Protein AF-A0A9E2NZT6-F1 (afdb_monomer)

Secondary structure (DSSP, 8-state):
-HHHHHHHHHHHHHHHHHHHHHHHHHHHHHHHHHHHHHHHTT-S-TTTGGGSS---------SEEEEE----SSS-SS-S----S-S-HHHHHHH----SS-TT----S-HHHHH-TT--EEEETTEEEE-TT-----HHHHH-TT--EEEEEGGG--S-------SS--TTTT---------------HHHHHHHHHHH--

Nearest PDB structures (foldseek):
  7zc6-assembly1_B  TM=6.227E-01  e=1.630E-06  Clostridium tetanomorphum
  1dur-assembly1_A  TM=9.121E-01  e=9.403E-02  Peptoniphilus asaccharolyticus

Mean predicted aligned error: 17.89 Å

pLDDT: mean 70.83, std 18.87, range [35.97, 95.94]

Solvent-accessible surface area (backbone atoms only — not comparable to full-atom values): 12234 Å² total; per-residue (Å²): 124,64,68,66,54,53,55,50,52,53,48,54,54,51,53,52,51,51,50,52,54,48,50,69,50,48,54,60,53,54,50,51,53,53,55,51,50,55,57,58,67,65,57,72,38,74,78,53,47,70,52,69,82,62,68,76,66,80,72,61,74,72,46,29,27,59,44,46,26,50,62,58,82,85,61,81,53,60,56,89,63,91,76,85,69,79,71,31,41,56,62,48,62,74,76,45,84,73,78,45,82,49,79,49,48,56,70,46,34,48,47,44,36,78,58,35,91,66,61,21,43,44,74,57,76,41,28,70,43,68,49,79,67,52,74,41,83,52,61,41,36,78,61,37,81,58,62,40,42,45,78,41,48,54,90,69,67,68,42,54,72,51,66,64,64,87,65,76,87,33,91,59,70,76,60,78,72,71,58,64,56,78,72,78,72,82,78,70,46,74,64,58,54,48,52,46,45,72,75,69,63,124

Organism: NCBI:txid2838768

Radius of gyration: 31.87 Å; Cα contacts (8 Å, |Δi|>4): 232; chains: 1; bounding box: 50×89×81 Å

Foldseek 3Di:
DVVVVVVVVVVVVVVVVVVVVCCVVVVVVVVVVVVVCVVVVVPPPVVCVVVVVPPPPPLPLVLKFKAFLADPPDDAAQPDDPDPDQLAQVVCVVPDDRPFPFLLHQRLSCPLCVQQPQSQWDRDNSGIDGHPPGSQPCRSQVRHPSNRMDMDRNVPPFWASHNPGPDDDHPCNVVPDTRRPPRPDPCCDPVNVCVCCVPPVD

Structure (mmCIF, N/CA/C/O backbone):
data_AF-A0A9E2NZT6-F1
#
_entry.id   AF-A0A9E2NZT6-F1
#
loop_
_atom_site.group_PDB
_atom_site.id
_atom_site.type_symbol
_atom_site.label_atom_id
_atom_site.label_alt_id
_atom_site.label_comp_id
_atom_site.label_asym_id
_atom_site.label_entity_id
_atom_site.label_seq_id
_atom_site.pdbx_PDB_ins_code
_atom_site.Cartn_x
_atom_site.Cartn_y
_atom_site.Cartn_z
_atom_site.occupancy
_atom_site.B_iso_or_equiv
_atom_site.auth_seq_id
_atom_site.auth_comp_id
_atom_site.auth_asym_id
_atom_site.auth_atom_id
_atom_site.pdbx_PDB_model_num
ATOM 1 N N . MET A 1 1 ? 4.669 -64.597 -54.434 1.00 82.06 1 MET A N 1
ATOM 2 C CA . MET A 1 1 ? 4.721 -63.175 -54.011 1.00 82.06 1 MET A CA 1
ATOM 3 C C . MET A 1 1 ? 3.359 -62.597 -53.620 1.00 82.06 1 MET A C 1
ATOM 5 O O . MET A 1 1 ? 3.338 -61.715 -52.781 1.00 82.06 1 MET A O 1
ATOM 9 N N . ILE A 1 2 ? 2.232 -63.094 -54.146 1.00 90.25 2 ILE A N 1
ATOM 10 C CA . ILE A 1 2 ? 0.890 -62.541 -53.860 1.00 90.25 2 ILE A CA 1
ATOM 11 C C . ILE A 1 2 ? 0.376 -62.904 -52.450 1.00 90.25 2 ILE A C 1
ATOM 13 O O . ILE A 1 2 ? -0.140 -62.047 -51.744 1.00 90.25 2 ILE A O 1
ATOM 17 N N . VAL A 1 3 ? 0.584 -64.146 -51.999 1.00 91.81 3 VAL A N 1
ATOM 18 C CA . VAL A 1 3 ? 0.135 -64.639 -50.678 1.00 91.81 3 VAL A CA 1
ATOM 19 C C . VAL A 1 3 ? 0.611 -63.783 -49.484 1.00 91.81 3 VAL A C 1
ATOM 21 O O . VAL A 1 3 ? -0.235 -63.415 -48.671 1.00 91.81 3 VAL A O 1
ATOM 24 N N . PRO A 1 4 ? 1.901 -63.399 -49.358 1.00 89.44 4 PRO A N 1
ATOM 25 C CA . PRO A 1 4 ? 2.338 -62.568 -48.232 1.00 89.44 4 PRO A CA 1
ATOM 26 C C . PRO A 1 4 ? 1.753 -61.150 -48.272 1.00 89.44 4 PRO A C 1
ATOM 28 O O . PRO A 1 4 ? 1.495 -60.580 -47.219 1.00 89.44 4 PRO A O 1
ATOM 31 N N . ILE A 1 5 ? 1.486 -60.598 -49.461 1.00 91.81 5 ILE A N 1
ATOM 32 C CA . ILE A 1 5 ? 0.880 -59.266 -49.613 1.00 91.81 5 ILE A CA 1
ATOM 33 C C . ILE A 1 5 ? -0.573 -59.291 -49.130 1.00 91.81 5 ILE A C 1
ATOM 35 O O . ILE A 1 5 ? -0.991 -58.414 -48.379 1.00 91.81 5 ILE A O 1
ATOM 39 N N . VAL A 1 6 ? -1.331 -60.325 -49.505 1.00 92.62 6 VAL A N 1
ATOM 40 C CA . VAL A 1 6 ? -2.724 -60.487 -49.065 1.00 92.62 6 VAL A CA 1
ATOM 41 C C . VAL A 1 6 ? -2.796 -60.693 -47.550 1.00 92.62 6 VAL A C 1
ATOM 43 O O . VAL A 1 6 ? -3.608 -60.048 -46.892 1.00 92.62 6 VAL A O 1
ATOM 46 N N . LEU A 1 7 ? -1.912 -61.514 -46.974 1.00 89.75 7 LEU A N 1
ATOM 47 C CA . LEU A 1 7 ? -1.846 -61.710 -45.521 1.00 89.75 7 LEU A CA 1
ATOM 48 C C . LEU A 1 7 ? -1.491 -60.422 -44.773 1.00 89.75 7 L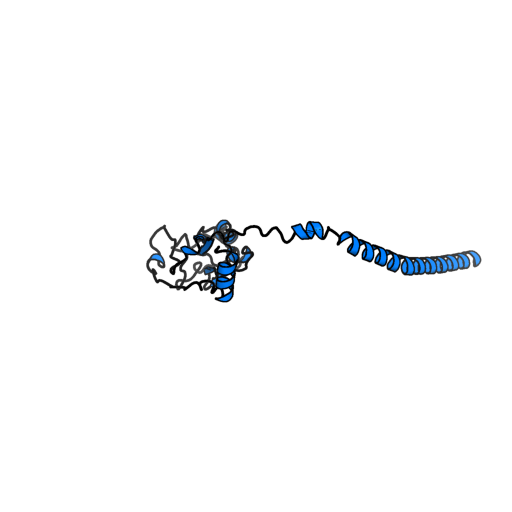EU A C 1
ATOM 50 O O . LEU A 1 7 ? -2.088 -60.132 -43.739 1.00 89.75 7 LEU A O 1
ATOM 54 N N . PHE A 1 8 ? -0.569 -59.625 -45.315 1.00 91.62 8 PHE A N 1
ATOM 55 C CA . PHE A 1 8 ? -0.209 -58.334 -44.741 1.00 91.62 8 PHE A CA 1
ATOM 56 C C . PHE A 1 8 ? -1.409 -57.378 -44.748 1.00 91.62 8 PHE A C 1
ATOM 58 O O . PHE A 1 8 ? -1.752 -56.814 -43.716 1.00 91.62 8 PHE A O 1
ATOM 65 N N . ILE A 1 9 ? -2.129 -57.259 -45.866 1.00 90.75 9 ILE A N 1
ATOM 66 C CA . ILE A 1 9 ? -3.307 -56.381 -45.964 1.00 90.75 9 ILE A CA 1
ATOM 67 C C . ILE A 1 9 ? -4.410 -56.810 -44.986 1.00 90.75 9 ILE A C 1
ATOM 69 O O . ILE A 1 9 ? -4.962 -55.970 -44.275 1.00 90.75 9 ILE A O 1
ATOM 73 N N . VAL A 1 10 ? -4.704 -58.110 -44.897 1.00 92.75 10 VAL A N 1
ATOM 74 C CA . VAL A 1 10 ? -5.704 -58.641 -43.955 1.00 92.75 10 VAL A CA 1
ATOM 75 C C . VAL A 1 10 ? -5.292 -58.372 -42.503 1.00 92.75 10 VAL A C 1
ATOM 77 O O . VAL A 1 10 ? -6.132 -57.992 -41.684 1.00 92.75 10 VAL A O 1
ATOM 80 N N . PHE A 1 11 ? -4.000 -58.480 -42.185 1.00 92.94 11 PHE A N 1
ATOM 81 C CA . PHE A 1 11 ? -3.475 -58.144 -40.864 1.00 92.94 11 PHE A CA 1
ATOM 82 C C . PHE A 1 11 ? -3.707 -56.666 -40.513 1.00 92.94 11 PHE A C 1
ATOM 84 O O . PHE A 1 11 ? -4.278 -56.382 -39.464 1.00 92.94 11 PHE A O 1
ATOM 91 N N . PHE A 1 12 ? -3.371 -55.722 -41.399 1.00 92.56 12 PHE A N 1
ATOM 92 C CA . PHE A 1 12 ? -3.581 -54.291 -41.126 1.00 92.56 12 PHE A CA 1
ATOM 93 C C . PHE A 1 12 ? -5.058 -53.897 -41.050 1.00 92.56 12 PHE A C 1
ATOM 95 O O . PHE A 1 12 ? -5.426 -53.092 -40.195 1.00 92.56 12 PHE A O 1
ATOM 102 N N . LEU A 1 13 ? -5.919 -54.486 -41.885 1.00 92.06 13 LEU A N 1
ATOM 103 C CA . LEU A 1 13 ? -7.361 -54.239 -41.819 1.00 92.06 13 LEU A CA 1
ATOM 104 C C . LEU A 1 13 ? -7.958 -54.772 -40.511 1.00 92.06 13 LEU A C 1
ATOM 106 O O . LEU A 1 13 ? -8.709 -54.061 -39.847 1.00 92.06 13 LEU A O 1
ATOM 110 N N . SER A 1 14 ? -7.580 -55.983 -40.094 1.00 90.75 14 SER A N 1
ATOM 111 C CA . SER A 1 14 ? -8.047 -56.551 -38.823 1.00 90.75 14 SER A CA 1
ATOM 112 C C . SER A 1 14 ? -7.519 -55.776 -37.609 1.00 90.75 14 SER A C 1
ATOM 114 O O . SER A 1 14 ? -8.298 -55.443 -36.717 1.00 90.75 14 SER A O 1
ATOM 116 N N . ALA A 1 15 ? -6.241 -55.386 -37.601 1.00 91.06 15 ALA A N 1
ATOM 117 C CA . ALA A 1 15 ? -5.643 -54.577 -36.540 1.00 91.06 15 ALA A 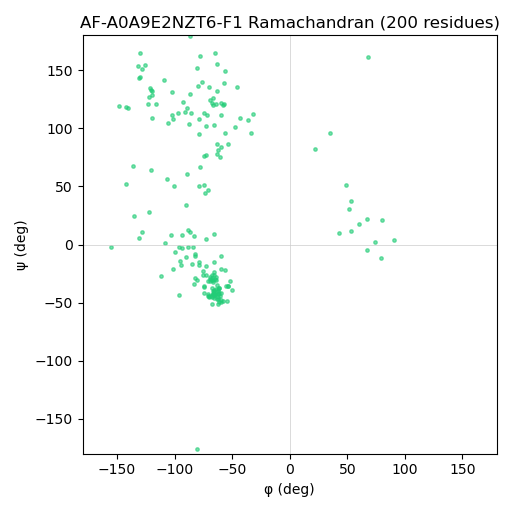CA 1
ATOM 118 C C . ALA A 1 15 ? -6.271 -53.171 -36.449 1.00 91.06 15 ALA A C 1
ATOM 120 O O . ALA A 1 15 ? -6.517 -52.663 -35.354 1.00 91.06 15 ALA A O 1
ATOM 121 N N . GLY A 1 16 ? -6.594 -52.553 -37.589 1.00 88.88 16 GLY A N 1
ATOM 122 C CA . GLY A 1 16 ? -7.294 -51.267 -37.642 1.00 88.88 16 GLY A CA 1
ATOM 123 C C . GLY A 1 16 ? -8.716 -51.344 -37.081 1.00 88.88 16 GLY A C 1
ATOM 124 O O . GLY A 1 16 ? -9.121 -50.496 -36.291 1.00 88.88 16 GLY A O 1
ATOM 125 N N . ILE A 1 17 ? -9.461 -52.403 -37.410 1.00 89.69 17 ILE A N 1
ATOM 126 C CA . ILE A 1 17 ? -10.812 -52.614 -36.870 1.00 89.69 17 ILE A CA 1
ATOM 127 C C . ILE A 1 17 ? -10.753 -52.864 -35.357 1.00 89.69 17 ILE A C 1
ATOM 129 O O . ILE A 1 17 ? -11.532 -52.274 -34.613 1.00 89.69 17 ILE A O 1
ATOM 133 N N . ILE A 1 18 ? -9.797 -53.673 -34.887 1.00 89.50 18 ILE A N 1
ATOM 134 C CA . ILE A 1 18 ? -9.611 -53.966 -33.457 1.00 89.50 18 ILE A CA 1
ATOM 135 C C . ILE A 1 18 ? -9.262 -52.696 -32.675 1.00 89.50 18 ILE A C 1
ATOM 137 O O . ILE A 1 18 ? -9.820 -52.475 -31.602 1.00 89.50 18 ILE A O 1
ATOM 141 N N . THR A 1 19 ? -8.386 -51.834 -33.199 1.00 86.00 19 THR A N 1
ATOM 142 C CA . THR A 1 19 ? -8.027 -50.583 -32.513 1.00 86.00 19 THR A CA 1
ATOM 143 C C . THR A 1 19 ? -9.218 -49.633 -32.415 1.00 86.00 19 THR A C 1
ATOM 145 O O . THR A 1 19 ? -9.502 -49.146 -31.324 1.00 86.00 19 THR A O 1
ATOM 148 N N . VAL A 1 20 ? -9.979 -49.430 -33.493 1.00 86.81 20 VAL A N 1
ATOM 149 C CA . VAL A 1 20 ? -11.191 -48.591 -33.463 1.00 86.81 20 VAL A CA 1
ATOM 150 C C . VAL A 1 20 ? -12.223 -49.143 -32.479 1.00 86.81 20 VAL A C 1
ATOM 152 O O . VAL A 1 20 ? -12.762 -48.386 -31.676 1.00 86.81 20 VAL A O 1
ATOM 155 N N . PHE A 1 21 ? -12.453 -50.458 -32.474 1.00 86.19 21 PHE A N 1
ATOM 156 C CA . PHE A 1 21 ? -13.417 -51.091 -31.572 1.00 86.19 21 PHE A CA 1
ATOM 157 C C . PHE A 1 21 ? -12.988 -50.984 -30.100 1.00 86.19 21 PHE A C 1
ATOM 159 O O . PHE A 1 21 ? -13.806 -50.661 -29.238 1.00 86.19 21 PHE A O 1
ATOM 166 N N . LEU A 1 22 ? -11.693 -51.172 -29.816 1.00 83.06 22 LEU A N 1
ATOM 167 C CA . LEU A 1 22 ? -11.129 -50.964 -28.483 1.00 83.06 22 LEU A CA 1
ATOM 168 C C . LEU A 1 22 ? -11.272 -49.507 -28.044 1.00 83.06 22 LEU A C 1
ATOM 170 O O . LEU A 1 22 ? -11.750 -49.278 -26.943 1.00 83.06 22 LEU A O 1
ATOM 174 N N . PHE A 1 23 ? -10.948 -48.517 -28.878 1.00 82.38 23 PHE A N 1
ATOM 175 C CA . PHE A 1 23 ? -11.106 -47.106 -28.503 1.00 82.38 23 PHE A CA 1
ATOM 176 C C . PHE A 1 23 ? -12.580 -46.700 -28.336 1.00 82.38 23 PHE A C 1
ATOM 178 O O . PHE A 1 23 ? -12.911 -46.012 -27.371 1.00 82.38 23 PHE A O 1
ATOM 185 N N . SER A 1 24 ? -13.487 -47.163 -29.201 1.00 82.56 24 SER A N 1
ATOM 186 C CA . SER A 1 24 ? -14.924 -46.881 -29.088 1.00 82.56 24 SER A CA 1
ATOM 187 C C . SER A 1 24 ? -15.578 -47.501 -27.853 1.00 82.56 24 SER A C 1
ATOM 189 O O . SER A 1 24 ? -16.593 -46.976 -27.408 1.00 82.56 24 SER A O 1
ATOM 191 N N . ILE A 1 25 ? -15.015 -48.573 -27.284 1.00 80.12 25 ILE A N 1
ATOM 192 C CA . ILE A 1 25 ? -15.513 -49.189 -26.044 1.00 80.12 25 ILE A CA 1
ATOM 193 C C . ILE A 1 25 ? -14.752 -48.679 -24.811 1.00 80.12 25 ILE A C 1
ATOM 195 O O . ILE A 1 25 ? -15.381 -48.343 -23.807 1.00 80.12 25 ILE A O 1
ATOM 199 N N . LEU A 1 26 ? -13.420 -48.557 -24.873 1.00 74.88 26 LEU A N 1
ATOM 200 C CA . LEU A 1 26 ? -12.606 -48.081 -23.749 1.00 74.88 26 LEU A CA 1
ATOM 201 C C . LEU A 1 26 ? -12.877 -46.614 -23.415 1.00 74.88 26 LEU A C 1
ATOM 203 O O . LEU A 1 26 ? -12.974 -46.290 -22.238 1.00 74.88 26 LEU A O 1
ATOM 207 N N . ILE A 1 27 ? -13.011 -45.718 -24.401 1.00 72.44 27 ILE A N 1
ATOM 208 C CA . ILE A 1 27 ? -13.228 -44.286 -24.127 1.00 72.44 27 ILE A CA 1
ATOM 209 C C . ILE A 1 27 ? -14.519 -44.046 -23.317 1.00 72.44 27 ILE A C 1
ATOM 211 O O . ILE A 1 27 ? -14.445 -43.352 -22.297 1.00 72.44 27 ILE A O 1
ATOM 215 N N . PRO A 1 28 ? -15.696 -44.596 -23.687 1.00 71.75 28 PRO A N 1
ATOM 216 C CA . PRO A 1 28 ? -16.897 -44.433 -22.871 1.00 71.75 28 PRO A CA 1
ATOM 217 C C . PRO A 1 28 ? -16.830 -45.189 -21.535 1.00 71.75 28 PRO A C 1
ATOM 219 O O . PRO A 1 28 ? -17.373 -44.689 -20.551 1.00 71.75 28 PRO A O 1
ATOM 222 N N . ALA A 1 29 ? -16.139 -46.333 -21.458 1.00 70.00 29 ALA A N 1
ATOM 223 C CA . ALA A 1 29 ? -15.944 -47.052 -20.195 1.00 70.00 29 ALA A CA 1
ATOM 224 C C . ALA A 1 29 ? -15.064 -46.266 -19.199 1.00 70.00 29 ALA A C 1
ATOM 226 O O . ALA A 1 29 ? -15.423 -46.144 -18.031 1.00 70.00 29 ALA A O 1
ATOM 227 N N . ILE A 1 30 ? -13.967 -45.652 -19.662 1.00 64.75 30 ILE A N 1
ATOM 228 C CA . ILE A 1 30 ? -13.100 -44.786 -18.843 1.00 64.75 30 ILE A CA 1
ATOM 229 C C . ILE A 1 30 ? -13.848 -43.515 -18.415 1.00 64.75 30 ILE A C 1
ATOM 231 O O . ILE A 1 30 ? -13.722 -43.090 -17.268 1.00 64.75 30 ILE A O 1
ATOM 235 N N . ARG A 1 31 ? -14.669 -42.920 -19.297 1.00 64.12 31 ARG A N 1
ATOM 236 C CA . ARG A 1 31 ? -15.520 -41.774 -18.928 1.00 64.12 31 ARG A CA 1
ATOM 237 C C . ARG A 1 31 ? -16.492 -42.110 -17.798 1.00 64.12 31 ARG A C 1
ATOM 239 O O . ARG A 1 31 ? -16.608 -41.296 -16.891 1.00 64.12 31 ARG A O 1
ATOM 246 N N . ARG A 1 32 ? -17.123 -43.292 -17.809 1.00 60.03 32 ARG A N 1
ATOM 247 C CA . ARG A 1 32 ? -18.012 -43.718 -16.710 1.00 60.03 32 ARG A CA 1
ATOM 248 C C . ARG A 1 32 ? -17.280 -43.856 -15.376 1.00 60.03 32 ARG A C 1
ATOM 250 O O . ARG A 1 32 ? -17.799 -43.393 -14.371 1.00 60.03 32 ARG A O 1
ATOM 257 N N . ILE A 1 33 ? -16.069 -44.416 -15.371 1.00 61.06 33 ILE A N 1
ATOM 258 C CA . ILE A 1 33 ? -15.272 -44.553 -14.138 1.00 61.06 33 ILE A CA 1
ATOM 259 C C . ILE A 1 33 ? -14.869 -43.173 -13.590 1.00 61.06 33 ILE A C 1
ATOM 261 O O . ILE A 1 33 ? -14.927 -42.947 -12.383 1.00 61.06 33 ILE A O 1
ATOM 265 N N . ASN A 1 34 ? -14.506 -42.219 -14.455 1.00 59.88 34 ASN A N 1
ATOM 266 C CA . ASN A 1 34 ? -14.239 -40.841 -14.023 1.00 59.88 34 ASN A CA 1
ATOM 267 C C . ASN A 1 34 ? -15.501 -40.129 -13.505 1.00 59.88 34 ASN A C 1
ATOM 269 O O . ASN A 1 34 ? -15.400 -39.309 -12.601 1.00 59.88 34 ASN A O 1
ATOM 273 N N . GLU A 1 35 ? -16.683 -40.430 -14.041 1.00 56.12 35 GLU A N 1
ATOM 274 C CA . GLU A 1 35 ? -17.942 -39.817 -13.599 1.00 56.12 35 GLU A CA 1
ATOM 275 C C . GLU A 1 35 ? -18.410 -40.366 -12.237 1.00 56.12 35 GLU A C 1
ATOM 277 O O . GLU A 1 35 ? -18.858 -39.589 -11.397 1.00 56.12 35 GLU A O 1
ATOM 282 N N . GLU A 1 36 ? -18.209 -41.660 -11.952 1.00 53.56 36 GLU A N 1
ATOM 283 C CA . GLU A 1 36 ? -18.436 -42.239 -10.613 1.00 53.56 36 GLU A CA 1
ATOM 284 C C . GLU A 1 36 ? -17.386 -41.778 -9.589 1.00 53.56 36 GLU A C 1
ATOM 286 O O . GLU A 1 36 ? -17.744 -41.384 -8.482 1.00 53.56 36 GLU A O 1
ATOM 291 N N . THR A 1 37 ? -16.100 -41.723 -9.952 1.00 52.66 37 THR A N 1
ATOM 292 C CA . THR A 1 37 ? -15.031 -41.313 -9.017 1.00 52.66 37 THR A CA 1
ATOM 293 C C . THR A 1 37 ? -14.987 -39.808 -8.743 1.00 52.66 37 THR A C 1
ATOM 295 O O . THR A 1 37 ? -14.554 -39.416 -7.661 1.00 52.66 37 THR A O 1
ATOM 298 N N . VAL A 1 38 ? -15.461 -38.946 -9.652 1.00 55.47 38 VAL A N 1
ATOM 299 C CA . VAL A 1 38 ? -15.665 -37.513 -9.356 1.00 55.47 38 VAL A CA 1
ATOM 300 C C . VAL A 1 38 ? -16.851 -37.313 -8.412 1.00 55.47 38 VAL A C 1
ATOM 302 O O . VAL A 1 38 ? -16.806 -36.408 -7.584 1.00 55.47 38 VAL A O 1
ATOM 305 N N . ASN A 1 39 ? -17.879 -38.164 -8.475 1.00 50.56 39 ASN A N 1
ATOM 306 C CA . ASN A 1 39 ? -19.045 -38.051 -7.597 1.00 50.56 39 ASN A CA 1
ATOM 307 C C . ASN A 1 39 ? -18.818 -38.706 -6.220 1.00 50.56 39 ASN A C 1
ATOM 309 O O . ASN A 1 39 ? -19.276 -38.169 -5.214 1.00 50.56 39 ASN A O 1
ATOM 313 N N . GLU A 1 40 ? -18.057 -39.805 -6.139 1.00 49.56 40 GLU A N 1
ATOM 314 C CA . GLU A 1 40 ? -17.699 -40.441 -4.860 1.00 49.56 40 GLU A CA 1
ATOM 315 C C . GLU A 1 40 ? -16.534 -39.744 -4.140 1.00 49.56 40 GLU A C 1
ATOM 317 O O . GLU A 1 40 ? -16.556 -39.656 -2.915 1.00 49.56 40 GLU A O 1
ATOM 322 N N . ASN A 1 41 ? -15.576 -39.127 -4.847 1.00 51.53 41 ASN A N 1
ATOM 323 C CA . ASN A 1 41 ? -14.558 -38.277 -4.203 1.00 51.53 41 ASN A CA 1
ATOM 324 C C . ASN A 1 41 ? -15.035 -36.830 -3.959 1.00 51.53 41 ASN A C 1
ATOM 326 O O . ASN A 1 41 ? -14.322 -36.040 -3.341 1.00 51.53 41 ASN A O 1
ATOM 330 N N . PHE A 1 42 ? -16.262 -36.491 -4.376 1.00 46.06 42 PHE A N 1
ATOM 331 C CA . PHE A 1 42 ? -17.019 -35.334 -3.879 1.00 46.06 42 PHE A CA 1
ATOM 332 C C . PHE A 1 42 ? -17.825 -35.672 -2.608 1.00 46.06 42 PHE A C 1
ATOM 334 O O . PHE A 1 42 ? -18.620 -34.869 -2.122 1.00 46.06 42 PHE A O 1
ATOM 341 N N . LEU A 1 43 ? -17.575 -36.844 -2.015 1.00 45.84 43 LEU A N 1
ATOM 342 C CA . LEU A 1 43 ? -17.925 -37.161 -0.636 1.00 45.84 43 LEU A CA 1
ATOM 343 C C . LEU A 1 43 ? -16.699 -37.037 0.278 1.00 45.84 43 LEU A C 1
ATOM 345 O O . LEU A 1 43 ? -16.476 -37.879 1.147 1.00 45.84 43 LEU A O 1
ATOM 349 N N . LEU A 1 44 ? -15.987 -35.905 0.196 1.00 48.25 44 LEU A N 1
ATOM 350 C CA . LEU A 1 44 ? -15.511 -35.265 1.427 1.00 48.25 44 LEU A CA 1
ATOM 351 C C . LEU A 1 44 ? -16.754 -34.841 2.217 1.00 48.25 44 LEU A C 1
ATOM 353 O O . LEU A 1 44 ? -17.248 -33.720 2.144 1.00 48.25 44 LEU A O 1
ATOM 357 N N . ASN A 1 45 ? -17.325 -35.864 2.850 1.00 46.28 45 ASN A N 1
ATOM 358 C CA . ASN A 1 45 ? -18.041 -35.864 4.097 1.00 46.28 45 ASN A CA 1
ATOM 359 C C . ASN A 1 45 ? -18.867 -34.597 4.334 1.00 46.28 45 ASN A C 1
ATOM 361 O O . ASN A 1 45 ? -18.396 -33.616 4.891 1.00 46.28 45 ASN A O 1
ATOM 365 N N . LYS A 1 46 ? -20.162 -34.650 4.009 1.00 52.44 46 LYS A N 1
ATOM 366 C CA . LYS A 1 46 ? -21.136 -33.609 4.382 1.00 52.44 46 LYS A CA 1
ATOM 367 C C . LYS A 1 46 ? -21.265 -33.397 5.901 1.00 52.44 46 LYS A C 1
ATOM 369 O O . LYS A 1 46 ? -21.875 -32.420 6.323 1.00 52.44 46 LYS A O 1
ATOM 374 N N . ASN A 1 47 ? -20.663 -34.269 6.712 1.00 49.66 47 ASN A N 1
ATOM 375 C CA . ASN A 1 47 ? -20.540 -34.126 8.159 1.00 49.66 47 ASN A CA 1
ATOM 376 C C . ASN A 1 47 ? -19.150 -33.603 8.598 1.00 49.66 47 ASN A C 1
ATOM 378 O O . ASN A 1 47 ? -19.010 -33.226 9.752 1.00 49.66 47 ASN A O 1
ATOM 382 N N . GLU A 1 48 ? -18.182 -33.460 7.683 1.00 46.59 48 GLU A N 1
ATOM 383 C CA . GLU A 1 48 ? -17.064 -32.494 7.760 1.00 46.59 48 GLU A CA 1
ATOM 384 C C . GLU A 1 48 ? -17.395 -31.194 7.004 1.00 46.59 48 GLU A C 1
ATOM 386 O O . GLU A 1 48 ? -16.824 -30.156 7.296 1.00 46.59 48 GLU A O 1
ATOM 391 N N . PHE A 1 49 ? -18.393 -31.180 6.112 1.00 37.94 49 PHE A N 1
ATOM 392 C CA . PHE A 1 49 ? -18.979 -29.951 5.565 1.00 37.94 49 PHE A CA 1
ATOM 393 C C . PHE A 1 49 ? -19.973 -29.300 6.540 1.00 37.94 49 PHE A C 1
ATOM 395 O O . PHE A 1 49 ? -20.244 -28.109 6.443 1.00 37.94 49 PHE A O 1
ATOM 402 N N . LYS A 1 50 ? -20.420 -30.029 7.573 1.00 35.97 50 LYS A N 1
ATOM 403 C CA . LYS A 1 50 ? -20.894 -29.416 8.826 1.00 35.97 50 LYS A CA 1
ATOM 404 C C . LYS A 1 50 ? -19.759 -28.840 9.689 1.00 35.97 50 LYS A C 1
ATOM 406 O O . LYS A 1 50 ? -20.028 -28.352 10.776 1.00 35.97 50 LYS A O 1
ATOM 411 N N . MET A 1 51 ? -18.523 -28.856 9.191 1.00 36.62 51 MET A N 1
ATOM 412 C CA . MET A 1 51 ? -17.340 -28.213 9.770 1.00 36.62 51 MET A CA 1
ATOM 413 C C . MET A 1 51 ? -16.503 -27.475 8.700 1.00 36.62 51 MET A C 1
ATOM 415 O O . MET A 1 51 ? -15.314 -27.248 8.887 1.00 36.62 51 MET A O 1
ATOM 419 N N . ALA A 1 52 ? -17.123 -27.071 7.581 1.00 43.97 52 ALA A N 1
ATOM 420 C CA . ALA A 1 52 ? -16.537 -26.145 6.598 1.00 43.97 52 ALA A CA 1
ATOM 421 C C . ALA A 1 52 ? -17.466 -24.956 6.267 1.00 43.97 52 ALA A C 1
ATOM 423 O O . ALA A 1 52 ? -17.195 -24.172 5.362 1.00 43.97 52 ALA A O 1
ATOM 424 N N . GLU A 1 53 ? -18.541 -24.801 7.043 1.00 47.09 53 GLU A N 1
ATOM 425 C CA . GLU A 1 53 ? -19.287 -23.549 7.243 1.00 47.09 53 GLU A CA 1
ATOM 426 C C . GLU A 1 53 ? -19.310 -23.200 8.750 1.00 47.09 53 GLU A C 1
ATOM 428 O O . GLU A 1 53 ? -20.229 -22.580 9.269 1.00 47.09 53 GLU A O 1
ATOM 433 N N . ASP A 1 54 ? -18.267 -23.652 9.453 1.00 38.94 54 ASP A N 1
ATOM 434 C CA . ASP A 1 54 ? -17.912 -23.338 10.840 1.00 38.94 54 ASP A CA 1
ATOM 435 C C . ASP A 1 54 ? -16.383 -23.219 10.936 1.00 38.94 54 ASP A C 1
ATOM 437 O O . ASP A 1 54 ? -15.691 -23.873 11.701 1.00 38.94 54 ASP A O 1
ATOM 441 N N . GLU A 1 55 ? -15.834 -22.393 10.058 1.00 44.34 55 GLU A N 1
ATOM 442 C CA . GLU A 1 55 ? -14.762 -21.503 10.462 1.00 44.34 55 GLU A CA 1
ATOM 443 C C . GLU A 1 55 ? -15.108 -20.163 9.822 1.00 44.34 55 GLU A C 1
ATOM 445 O O . GLU A 1 55 ? -14.422 -19.636 8.944 1.00 44.34 55 GLU A O 1
ATOM 450 N N . THR A 1 56 ? -16.196 -19.547 10.307 1.00 42.47 56 THR A N 1
ATOM 451 C CA . THR A 1 56 ? -16.089 -18.112 10.534 1.00 42.47 56 THR A CA 1
ATOM 452 C C . THR A 1 56 ? -14.958 -17.968 11.536 1.00 42.47 56 THR A C 1
ATOM 454 O O . THR A 1 56 ? -15.173 -17.863 12.743 1.00 42.47 56 THR A O 1
ATOM 457 N N . VAL A 1 57 ? -13.731 -17.951 10.997 1.00 38.50 57 VAL A N 1
ATOM 458 C CA . VAL A 1 57 ? -12.674 -17.084 11.465 1.00 38.50 57 VAL A CA 1
ATOM 459 C C . VAL A 1 57 ? -13.440 -15.876 11.939 1.00 38.50 57 VAL A C 1
ATOM 461 O O . VAL A 1 57 ? -14.131 -15.217 11.152 1.00 38.50 57 VAL A O 1
ATOM 464 N N . HIS A 1 58 ? -13.420 -15.654 13.247 1.00 44.16 58 HIS A N 1
ATOM 465 C CA . HIS A 1 58 ? -13.631 -14.332 13.760 1.00 44.16 58 HIS A CA 1
ATOM 466 C C . HIS A 1 58 ? -12.600 -13.484 13.011 1.00 44.16 58 HIS A C 1
ATOM 468 O O . HIS A 1 58 ? -11.495 -13.245 13.496 1.00 44.16 58 HIS A O 1
ATOM 474 N N . LEU A 1 59 ? -12.958 -13.006 11.816 1.00 44.19 59 LEU A N 1
ATOM 475 C CA . LEU A 1 59 ? -12.536 -11.728 11.325 1.00 44.19 59 LEU A CA 1
ATOM 476 C C . LEU A 1 59 ? -13.167 -10.827 12.372 1.00 44.19 59 LEU A C 1
ATOM 478 O O . LEU A 1 59 ? -14.272 -10.314 12.219 1.00 44.19 59 LEU A O 1
ATOM 482 N N . LYS A 1 60 ? -12.456 -10.719 13.505 1.00 40.91 60 LYS A N 1
ATOM 483 C CA . LYS A 1 60 ? -12.209 -9.455 14.148 1.00 40.91 60 LYS A CA 1
ATOM 484 C C . LYS A 1 60 ? -12.097 -8.512 12.971 1.00 40.91 60 LYS A C 1
ATOM 486 O O . LYS A 1 60 ? -11.059 -8.453 12.315 1.00 40.91 60 LYS A O 1
ATOM 491 N N . ASP A 1 61 ? -13.205 -7.849 12.658 1.00 54.34 61 ASP A N 1
ATOM 492 C CA . ASP A 1 61 ? -13.139 -6.506 12.144 1.00 54.34 61 ASP A CA 1
ATOM 493 C C . ASP A 1 61 ? -12.171 -5.898 13.145 1.00 54.34 61 ASP A C 1
ATOM 495 O O . ASP A 1 61 ? -12.502 -5.785 14.329 1.00 54.34 61 ASP A O 1
ATOM 499 N N . SER A 1 62 ? -10.897 -5.758 12.767 1.00 53.38 62 SER A N 1
ATOM 500 C CA . SER A 1 62 ? -9.790 -5.536 13.711 1.00 53.38 62 SER A CA 1
ATOM 501 C C . SER A 1 62 ? -9.933 -4.178 14.397 1.00 53.38 62 SER A C 1
ATOM 503 O O . SER A 1 62 ? -9.029 -3.679 15.052 1.00 53.38 62 SER A O 1
ATOM 505 N N . GLY A 1 63 ? -11.082 -3.548 14.180 1.00 74.31 63 GLY A N 1
ATOM 506 C CA . GLY A 1 63 ? -11.307 -2.156 14.201 1.00 74.31 63 GLY A CA 1
ATOM 507 C C . GLY A 1 63 ? -10.334 -1.456 13.290 1.00 74.31 63 GLY A C 1
ATOM 508 O O . GLY A 1 63 ? -10.304 -0.275 13.477 1.00 74.31 63 GLY A O 1
ATOM 509 N N . MET A 1 64 ? -9.537 -2.055 12.387 1.00 82.25 64 MET A N 1
ATOM 510 C CA . MET A 1 64 ? -8.466 -1.325 11.689 1.00 82.25 64 MET A CA 1
ATOM 511 C C . MET A 1 64 ? -8.766 -1.082 10.211 1.00 82.25 64 MET A C 1
ATOM 513 O O . MET A 1 64 ? -9.244 -1.950 9.486 1.00 82.25 64 MET A O 1
ATOM 517 N N . ARG A 1 65 ? -8.377 0.097 9.731 1.00 88.62 65 ARG A N 1
ATOM 518 C CA . ARG A 1 65 ? -8.394 0.498 8.326 1.00 88.62 65 ARG A CA 1
ATOM 519 C C . ARG A 1 65 ? -7.047 1.096 7.957 1.00 88.62 65 ARG A C 1
ATOM 521 O O . ARG A 1 65 ? -6.426 1.799 8.747 1.00 88.62 65 ARG A O 1
ATOM 528 N N . ALA A 1 66 ? -6.594 0.827 6.739 1.00 89.88 66 ALA A N 1
ATOM 529 C CA . ALA A 1 66 ? -5.415 1.491 6.213 1.00 89.88 66 ALA A CA 1
ATOM 530 C C . ALA A 1 66 ? -5.754 2.936 5.796 1.00 89.88 66 ALA A C 1
ATOM 532 O O . ALA A 1 66 ? -6.802 3.194 5.203 1.00 89.88 66 ALA A O 1
ATOM 533 N N . VAL A 1 67 ? -4.852 3.872 6.084 1.00 87.38 67 VAL A N 1
ATOM 534 C CA . VAL A 1 67 ? -4.920 5.286 5.687 1.00 87.38 67 VAL A CA 1
ATOM 535 C C . VAL A 1 67 ? -3.603 5.706 5.046 1.00 87.38 67 VAL A C 1
ATOM 537 O O . VAL A 1 67 ? -2.535 5.248 5.451 1.00 87.38 67 VAL A O 1
ATOM 540 N N . VAL A 1 68 ? -3.673 6.572 4.035 1.00 86.94 68 VAL A N 1
ATOM 541 C CA . VAL A 1 68 ? -2.497 7.086 3.319 1.00 86.94 68 VAL A CA 1
ATOM 542 C C . VAL A 1 68 ? -2.205 8.496 3.804 1.00 86.94 68 VAL A C 1
ATOM 544 O O . VAL A 1 68 ? -2.962 9.408 3.511 1.00 86.94 68 VAL A O 1
ATOM 547 N N . LEU A 1 69 ? -1.101 8.698 4.516 1.00 85.06 69 LEU A N 1
ATOM 548 C CA . LEU A 1 69 ? -0.726 9.973 5.136 1.00 85.06 69 LEU A CA 1
ATOM 549 C C . LEU A 1 69 ? -0.117 10.965 4.135 1.00 85.06 69 LEU A C 1
ATOM 551 O O . LEU A 1 69 ? 0.976 11.498 4.336 1.00 85.06 69 LEU A O 1
ATOM 555 N N . CYS A 1 70 ? -0.798 11.174 3.012 1.00 80.81 70 CYS A N 1
ATOM 556 C CA . CYS A 1 70 ? -0.321 12.005 1.922 1.00 80.81 70 CYS A CA 1
ATOM 557 C C . CYS A 1 70 ? -1.480 12.796 1.309 1.00 80.81 70 CYS A C 1
ATOM 559 O O . CYS A 1 70 ? -2.418 12.214 0.772 1.00 80.81 70 CYS A O 1
ATOM 561 N N . ASN A 1 71 ? -1.399 14.127 1.368 1.00 71.31 71 ASN A N 1
ATOM 562 C CA . ASN A 1 71 ? -2.453 15.035 0.911 1.00 71.31 71 ASN A CA 1
ATOM 563 C C . ASN A 1 71 ? -2.071 15.729 -0.408 1.00 71.31 71 ASN A C 1
ATOM 565 O O . ASN A 1 71 ? -2.020 16.956 -0.482 1.00 71.31 71 ASN A O 1
ATOM 569 N N . HIS A 1 72 ? -1.759 14.962 -1.456 1.00 67.25 72 HIS A N 1
ATOM 570 C CA . HIS A 1 72 ? -1.401 15.488 -2.789 1.00 67.25 72 HIS A CA 1
ATOM 571 C C . HIS A 1 72 ? -2.634 16.021 -3.549 1.00 67.25 72 HIS A C 1
ATOM 573 O O . HIS A 1 72 ? -2.918 15.677 -4.692 1.00 67.25 72 HIS A O 1
ATOM 579 N N . GLY A 1 73 ? -3.412 16.885 -2.895 1.00 54.44 73 GLY A N 1
ATOM 580 C CA . GLY A 1 73 ? -4.644 17.433 -3.442 1.00 54.44 73 GLY A CA 1
ATOM 581 C C . GLY A 1 73 ? -4.446 18.365 -4.639 1.00 54.44 73 GLY A C 1
ATOM 582 O O . GLY A 1 73 ? -5.380 18.476 -5.430 1.00 54.44 73 GLY A O 1
ATOM 583 N N . LYS A 1 74 ? -3.288 19.035 -4.788 1.00 46.78 74 LYS A N 1
ATOM 584 C CA . LYS A 1 74 ? -3.083 20.067 -5.833 1.00 46.78 74 LYS A CA 1
ATOM 585 C C . LYS A 1 74 ? -1.645 20.346 -6.305 1.00 46.78 74 LYS A C 1
ATOM 587 O O . LYS A 1 74 ? -1.486 21.183 -7.185 1.00 46.78 74 LYS A O 1
ATOM 592 N N . ILE A 1 75 ? -0.608 19.709 -5.764 1.00 47.88 75 ILE A N 1
ATOM 593 C CA . ILE A 1 75 ? 0.787 19.998 -6.151 1.00 47.88 75 ILE A CA 1
ATOM 594 C C . ILE A 1 75 ? 1.338 18.723 -6.783 1.00 47.88 75 ILE A C 1
ATOM 596 O O . ILE A 1 75 ? 1.230 17.671 -6.163 1.00 47.88 75 ILE A O 1
ATOM 600 N N . GLY A 1 76 ? 1.774 18.820 -8.043 1.00 46.72 76 GLY A N 1
ATOM 601 C CA . GLY A 1 76 ? 2.051 17.696 -8.945 1.00 46.72 76 GLY A CA 1
ATOM 602 C C . GLY A 1 76 ? 2.854 16.568 -8.300 1.00 46.72 76 GLY A C 1
ATOM 603 O O . GLY A 1 76 ? 3.822 16.822 -7.584 1.00 46.72 76 GLY A O 1
ATOM 604 N N . GLY A 1 77 ? 2.417 15.331 -8.542 1.00 45.94 77 GLY A N 1
ATOM 605 C CA . GLY A 1 77 ? 3.116 14.133 -8.101 1.00 45.94 77 GLY A CA 1
ATOM 606 C C . GLY A 1 77 ? 4.479 13.994 -8.772 1.00 45.94 77 GLY A C 1
ATOM 607 O O . GLY A 1 77 ? 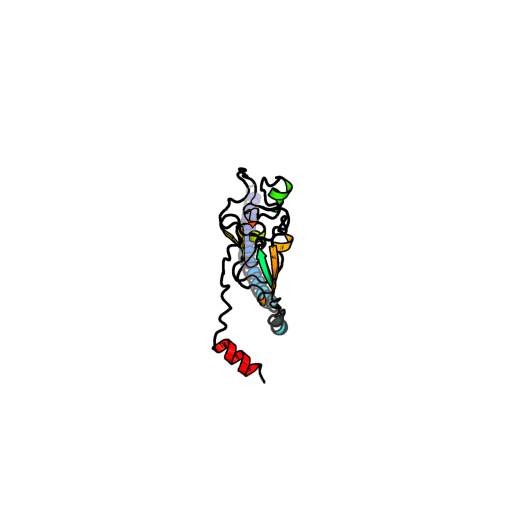4.790 14.715 -9.720 1.00 45.94 77 GLY A O 1
ATOM 608 N N . ALA A 1 78 ? 5.295 13.101 -8.191 1.00 51.28 78 ALA A N 1
ATOM 609 C CA . ALA A 1 78 ? 6.582 12.611 -8.690 1.00 51.28 78 ALA A CA 1
ATOM 610 C C . ALA A 1 78 ? 7.239 13.564 -9.694 1.00 51.28 78 ALA A C 1
ATOM 612 O O . ALA A 1 78 ? 7.080 13.378 -10.895 1.00 51.28 78 ALA A O 1
ATOM 613 N N . GLY A 1 79 ? 7.920 14.599 -9.186 1.00 50.44 79 GLY A N 1
ATOM 614 C CA . GLY A 1 79 ? 8.455 15.686 -9.998 1.00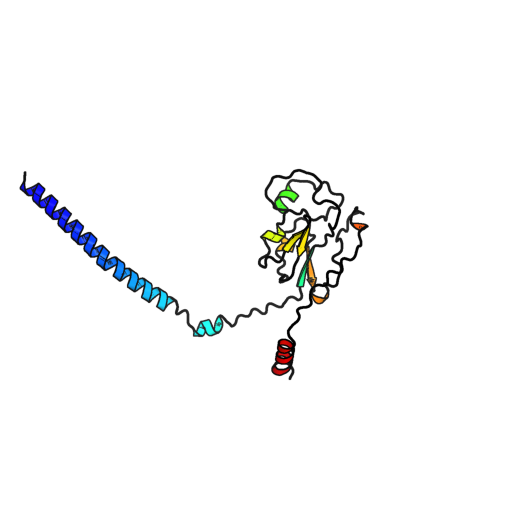 50.44 79 GLY A CA 1
ATOM 615 C C . GLY A 1 79 ? 8.963 15.213 -11.352 1.00 50.44 79 GLY A C 1
ATOM 616 O O . GLY A 1 79 ? 9.977 14.542 -11.395 1.00 50.44 79 GLY A O 1
ATOM 617 N N . SER A 1 80 ? 8.218 15.535 -12.408 1.00 51.25 80 SER A N 1
ATOM 618 C CA . SER A 1 80 ? 8.622 15.783 -13.798 1.00 51.25 80 SER A CA 1
ATOM 619 C C . SER A 1 80 ? 9.656 14.872 -14.484 1.00 51.25 80 SER A C 1
ATOM 621 O O . SER A 1 80 ? 10.101 15.220 -15.577 1.00 51.25 80 SER A O 1
ATOM 623 N N . ILE A 1 81 ? 10.063 13.733 -13.920 1.00 55.50 81 ILE A N 1
ATOM 624 C CA . ILE A 1 81 ? 10.939 12.778 -14.599 1.00 55.50 81 ILE A CA 1
ATOM 625 C C . ILE A 1 81 ? 10.078 11.796 -15.378 1.00 55.50 81 ILE A C 1
ATOM 627 O O . ILE A 1 81 ? 9.268 11.061 -14.818 1.00 55.50 81 ILE A O 1
ATOM 631 N N . ALA A 1 82 ? 10.257 11.805 -16.699 1.00 65.31 82 ALA A N 1
ATOM 632 C CA . ALA A 1 82 ? 9.622 10.877 -17.619 1.00 65.31 82 ALA A CA 1
ATOM 633 C C . ALA A 1 82 ? 10.096 9.444 -17.323 1.00 65.31 82 ALA A C 1
ATOM 635 O O . ALA A 1 82 ? 11.067 8.956 -17.895 1.00 65.31 82 ALA A O 1
ATOM 636 N N . TYR A 1 83 ? 9.421 8.773 -16.395 1.00 74.94 83 TYR A N 1
ATOM 637 C CA . TYR A 1 83 ? 9.649 7.372 -16.080 1.00 74.94 83 TYR A CA 1
ATOM 638 C C . TYR A 1 83 ? 8.730 6.497 -16.936 1.00 74.94 83 TYR A C 1
ATOM 640 O O . TYR A 1 83 ? 7.508 6.518 -16.794 1.00 74.94 83 TYR A O 1
ATOM 648 N N . SER A 1 84 ? 9.333 5.714 -17.827 1.00 80.19 84 SER A N 1
ATOM 649 C CA . SER A 1 84 ? 8.655 4.771 -18.727 1.00 80.19 84 SER A CA 1
ATOM 650 C C . SER A 1 84 ? 8.773 3.306 -18.279 1.00 80.19 84 SER A C 1
ATOM 652 O O . SER A 1 84 ? 8.393 2.401 -19.020 1.00 80.19 84 SER A O 1
ATOM 654 N N . GLY A 1 85 ? 9.300 3.055 -17.075 1.00 83.94 85 GLY A N 1
ATOM 655 C CA . GLY A 1 85 ? 9.476 1.709 -16.530 1.00 83.94 85 GLY A CA 1
ATOM 656 C C . GLY A 1 85 ? 8.202 1.103 -15.916 1.00 83.94 85 GLY A C 1
ATOM 657 O O . GLY A 1 85 ? 7.124 1.708 -15.946 1.00 83.94 85 GLY A O 1
ATOM 658 N N . PRO A 1 86 ? 8.302 -0.104 -15.323 1.00 88.81 86 PRO A N 1
ATOM 659 C CA . PRO A 1 86 ? 7.175 -0.768 -14.675 1.00 88.81 86 PRO A CA 1
ATOM 660 C C . PRO A 1 86 ? 6.552 0.093 -13.575 1.00 88.81 86 PRO A C 1
ATOM 662 O O . PRO A 1 86 ? 7.265 0.698 -12.770 1.00 88.81 86 PRO A O 1
ATOM 665 N N . LYS A 1 87 ? 5.218 0.106 -13.495 1.00 87.19 87 LYS A N 1
ATOM 666 C CA . LYS A 1 87 ? 4.468 0.805 -12.441 1.00 87.19 87 LYS A CA 1
ATOM 667 C C . LYS A 1 87 ? 4.593 0.070 -11.101 1.00 87.19 87 LYS A C 1
ATOM 669 O O . LYS A 1 87 ? 3.688 -0.640 -10.676 1.00 87.19 87 LYS A O 1
ATOM 674 N N . ASP A 1 88 ? 5.745 0.234 -10.456 1.00 90.44 88 ASP A N 1
ATOM 675 C CA . ASP A 1 88 ? 6.050 -0.294 -9.130 1.00 90.44 88 ASP A CA 1
ATOM 676 C C . ASP A 1 88 ? 6.856 0.733 -8.320 1.00 90.44 88 ASP A C 1
ATOM 678 O O . ASP A 1 88 ? 7.994 1.075 -8.646 1.00 90.44 88 ASP A O 1
ATOM 682 N N . CYS A 1 89 ? 6.265 1.191 -7.218 1.00 90.38 89 CYS A N 1
ATOM 683 C CA . CYS A 1 89 ? 6.871 2.094 -6.251 1.00 90.38 89 CYS A CA 1
ATOM 684 C C . CYS A 1 89 ? 8.222 1.582 -5.736 1.00 90.38 89 CYS A C 1
ATOM 686 O O . CYS A 1 89 ? 9.094 2.400 -5.464 1.00 90.38 89 CYS A O 1
ATOM 688 N N . ARG A 1 90 ? 8.403 0.264 -5.567 1.00 92.31 90 ARG A N 1
ATOM 689 C CA . ARG A 1 90 ? 9.646 -0.311 -5.026 1.00 92.31 90 ARG A CA 1
ATOM 690 C C . ARG A 1 90 ? 10.798 -0.180 -6.015 1.00 92.31 90 ARG A C 1
ATOM 692 O O . ARG A 1 90 ? 11.882 0.236 -5.623 1.00 92.31 90 ARG A O 1
ATOM 699 N N . ILE A 1 91 ? 10.538 -0.497 -7.285 1.00 90.44 91 ILE A N 1
ATOM 700 C CA . ILE A 1 91 ? 11.522 -0.383 -8.368 1.00 90.44 91 ILE A CA 1
ATOM 701 C C . ILE A 1 91 ? 11.929 1.077 -8.513 1.00 90.44 91 ILE A C 1
ATOM 703 O O . ILE A 1 91 ? 13.112 1.396 -8.420 1.00 90.44 91 ILE A O 1
ATOM 707 N N . TYR A 1 92 ? 10.943 1.967 -8.624 1.00 87.38 92 TYR A N 1
ATOM 708 C CA . TYR A 1 92 ? 11.206 3.392 -8.743 1.00 87.38 92 TYR A CA 1
ATOM 709 C C . TYR A 1 92 ? 12.021 3.932 -7.558 1.00 87.38 92 TYR A C 1
ATOM 711 O O . TYR A 1 92 ? 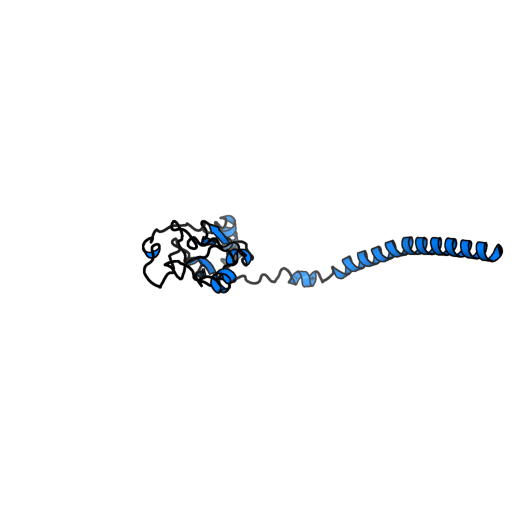13.039 4.582 -7.758 1.00 87.38 92 TYR A O 1
ATOM 719 N N . PHE A 1 93 ? 11.623 3.610 -6.321 1.00 87.81 93 PHE A N 1
ATOM 720 C CA . PHE A 1 93 ? 12.312 4.085 -5.117 1.00 87.81 93 PHE A CA 1
ATOM 721 C C . PHE A 1 93 ? 13.755 3.575 -4.995 1.00 87.81 93 PHE A C 1
ATOM 723 O O . PHE A 1 93 ? 14.591 4.272 -4.434 1.00 87.81 93 PHE A O 1
ATOM 730 N N . SER A 1 94 ? 14.054 2.377 -5.509 1.00 87.69 94 SER A N 1
ATOM 731 C CA . SER A 1 94 ? 15.418 1.827 -5.496 1.00 87.69 94 SER A CA 1
ATOM 732 C C . SER A 1 94 ? 16.367 2.452 -6.520 1.00 87.69 94 SER A C 1
ATOM 734 O O . SER A 1 94 ? 17.577 2.354 -6.346 1.00 87.69 94 SER A O 1
ATOM 736 N N . GLN A 1 95 ? 15.838 3.050 -7.591 1.00 82.62 95 GLN A N 1
ATOM 737 C CA . GLN A 1 95 ? 16.631 3.497 -8.744 1.00 82.62 95 GLN A CA 1
ATOM 738 C C . GLN A 1 95 ? 16.687 5.017 -8.884 1.00 82.62 95 GLN A C 1
ATOM 740 O O . GLN A 1 95 ? 17.642 5.540 -9.450 1.00 82.62 95 GLN A O 1
ATOM 745 N N . PHE A 1 96 ? 15.667 5.719 -8.392 1.00 77.56 96 PHE A N 1
ATOM 746 C CA . PHE A 1 96 ? 15.515 7.151 -8.589 1.00 77.56 96 PHE A CA 1
ATOM 747 C C . PHE A 1 96 ? 15.436 7.871 -7.251 1.00 77.56 96 PHE A C 1
ATOM 749 O O . PHE A 1 96 ? 14.579 7.587 -6.408 1.00 77.56 96 PHE A O 1
ATOM 756 N N . GLU A 1 97 ? 16.300 8.868 -7.092 1.00 66.50 97 GLU A N 1
ATOM 757 C CA . GLU A 1 97 ? 16.126 9.881 -6.065 1.00 66.50 97 GLU A CA 1
ATOM 758 C C . GLU A 1 97 ? 14.883 10.705 -6.417 1.00 66.50 97 GLU A C 1
ATOM 760 O O . GLU A 1 97 ? 14.712 11.195 -7.536 1.00 66.50 97 GLU A O 1
ATOM 765 N N . THR A 1 98 ? 13.942 10.806 -5.480 1.00 63.75 98 THR A N 1
ATOM 766 C CA . THR A 1 98 ? 12.758 11.637 -5.690 1.00 63.75 98 THR A CA 1
ATOM 767 C C . THR A 1 98 ? 13.178 13.104 -5.629 1.00 63.75 98 THR A C 1
ATOM 769 O O . THR A 1 98 ? 13.496 13.568 -4.538 1.00 63.75 98 THR A O 1
ATOM 772 N N . ASN A 1 99 ? 13.124 13.831 -6.755 1.00 57.56 99 ASN A N 1
ATOM 773 C CA . ASN A 1 99 ? 13.333 15.292 -6.849 1.00 57.56 99 ASN A CA 1
ATOM 774 C C . ASN A 1 99 ? 12.169 16.090 -6.238 1.00 57.56 99 ASN A C 1
ATOM 776 O O . ASN A 1 99 ? 11.606 16.999 -6.843 1.00 57.56 99 ASN A O 1
ATOM 780 N N . SER A 1 100 ? 11.746 15.686 -5.052 1.00 68.31 100 SER A N 1
ATOM 781 C CA . SER A 1 100 ? 10.635 16.270 -4.332 1.00 68.31 100 SER A CA 1
ATOM 782 C C . SER A 1 100 ? 11.097 16.778 -2.988 1.00 68.31 100 SER A C 1
ATOM 784 O O . SER A 1 100 ? 11.711 16.025 -2.232 1.00 68.31 100 SER A O 1
ATOM 786 N N . ASP A 1 101 ? 10.667 17.984 -2.638 1.00 73.31 101 ASP A N 1
ATOM 787 C CA . ASP A 1 101 ? 10.920 18.583 -1.324 1.00 73.31 101 ASP A CA 1
ATOM 788 C C . ASP A 1 101 ? 10.346 17.735 -0.172 1.00 73.31 101 ASP A C 1
ATOM 790 O O . ASP A 1 101 ? 10.784 17.835 0.970 1.00 73.31 101 ASP A O 1
ATOM 794 N N . CYS A 1 102 ? 9.371 16.861 -0.458 1.00 77.94 102 CYS A N 1
ATOM 795 C CA . CYS A 1 102 ? 8.778 15.950 0.513 1.00 77.94 102 CYS A CA 1
ATOM 796 C C . CYS A 1 102 ? 9.330 14.527 0.380 1.00 77.94 102 CYS A C 1
ATOM 798 O O . CYS A 1 102 ? 8.951 13.771 -0.516 1.00 77.94 102 CYS A O 1
ATOM 800 N N . PHE A 1 103 ? 10.157 14.107 1.339 1.00 79.06 103 PHE A N 1
ATOM 801 C CA . PHE A 1 103 ? 10.667 12.735 1.375 1.00 79.06 103 PHE A CA 1
ATOM 802 C C . PHE A 1 103 ? 9.542 11.700 1.526 1.00 79.06 103 PHE A C 1
ATOM 804 O O . PHE A 1 103 ? 9.592 10.642 0.898 1.00 79.06 103 PHE A O 1
ATOM 811 N N . GLN A 1 104 ? 8.507 12.019 2.311 1.00 82.12 104 GLN A N 1
ATOM 812 C CA . GLN A 1 104 ? 7.357 11.155 2.609 1.00 82.12 104 GLN A CA 1
ATOM 813 C C . GLN A 1 104 ? 6.198 11.342 1.613 1.00 82.12 104 GLN A C 1
ATOM 815 O O . GLN A 1 104 ? 5.022 11.242 1.967 1.00 82.12 104 GLN A O 1
ATOM 820 N N . GLN A 1 105 ? 6.509 11.621 0.348 1.00 83.12 105 GLN A N 1
ATOM 821 C CA . GLN A 1 105 ? 5.493 11.732 -0.693 1.00 83.12 105 GLN A CA 1
ATOM 822 C C . GLN A 1 105 ? 5.029 10.379 -1.243 1.00 83.12 105 GLN A C 1
ATOM 824 O O . GLN A 1 105 ? 5.787 9.407 -1.289 1.00 83.12 105 GLN A O 1
ATOM 829 N N . CYS A 1 106 ? 3.783 10.327 -1.724 1.00 86.81 106 CYS A N 1
ATOM 830 C CA . CYS A 1 106 ? 3.308 9.208 -2.530 1.00 86.81 106 CYS A CA 1
ATOM 831 C C . CYS A 1 106 ? 3.995 9.240 -3.901 1.00 86.81 106 CYS A C 1
ATOM 833 O O . CYS A 1 106 ? 4.109 10.295 -4.512 1.00 86.81 106 CYS A O 1
ATOM 835 N N . LEU A 1 107 ? 4.453 8.080 -4.380 1.00 86.62 107 LEU A N 1
ATOM 836 C CA . LEU A 1 107 ? 5.110 7.967 -5.688 1.00 86.62 107 LEU A CA 1
ATOM 837 C C . LEU A 1 107 ? 4.124 7.791 -6.849 1.00 86.62 107 LEU A C 1
ATOM 839 O O . LEU A 1 107 ? 4.518 7.905 -7.999 1.00 86.62 107 LEU A O 1
ATOM 843 N N . GLY A 1 108 ? 2.872 7.421 -6.567 1.00 87.75 108 GLY A N 1
ATOM 844 C CA . GLY A 1 108 ? 1.840 7.263 -7.595 1.00 87.75 108 GLY A CA 1
ATOM 845 C C . GLY A 1 108 ? 1.932 6.035 -8.500 1.00 87.75 108 GLY A C 1
ATOM 846 O O . GLY A 1 108 ? 1.058 5.853 -9.340 1.00 87.75 108 GLY A O 1
ATOM 847 N N . PHE A 1 109 ? 2.902 5.134 -8.313 1.00 89.19 109 PHE A N 1
ATOM 848 C CA . PHE A 1 109 ? 3.035 3.937 -9.163 1.00 89.19 109 PHE A CA 1
ATOM 849 C C . PHE A 1 109 ? 2.126 2.761 -8.780 1.00 89.19 109 PHE A C 1
ATOM 851 O O . PHE A 1 109 ? 2.003 1.814 -9.546 1.00 89.19 109 PHE A O 1
ATOM 858 N N . GLY A 1 110 ? 1.447 2.811 -7.630 1.00 90.50 110 GLY A N 1
ATOM 859 C CA . GLY A 1 110 ? 0.338 1.895 -7.347 1.00 90.50 110 GLY A CA 1
ATOM 860 C C . GLY A 1 110 ? 0.700 0.485 -6.875 1.00 90.50 110 GLY A C 1
ATOM 861 O O . GLY A 1 110 ? -0.168 -0.381 -6.928 1.00 90.50 110 GLY A O 1
ATOM 862 N N . SER A 1 111 ? 1.897 0.228 -6.332 1.00 94.69 111 SER A N 1
ATOM 863 C CA . SER A 1 111 ? 2.199 -1.093 -5.734 1.00 94.69 111 SER A CA 1
ATOM 864 C C . SER A 1 111 ? 1.191 -1.485 -4.644 1.00 94.69 111 SER A C 1
ATOM 866 O O . SER A 1 111 ? 0.807 -2.642 -4.528 1.00 94.69 111 SER A O 1
ATOM 868 N N . CYS A 1 112 ? 0.694 -0.522 -3.860 1.00 95.19 112 CYS A N 1
ATOM 869 C CA . CYS A 1 112 ? -0.358 -0.780 -2.873 1.00 95.19 112 CYS A CA 1
ATOM 870 C C . CYS A 1 112 ? -1.693 -1.210 -3.510 1.00 95.19 112 CYS A C 1
ATOM 872 O O . CYS A 1 112 ? -2.436 -1.977 -2.904 1.00 95.19 112 CYS A O 1
ATOM 874 N N . VAL A 1 113 ? -1.990 -0.748 -4.728 1.00 95.12 113 VAL A N 1
ATOM 875 C CA . VAL A 1 113 ? -3.190 -1.148 -5.474 1.00 95.12 113 VAL A CA 1
ATOM 876 C C . VAL A 1 113 ? -3.070 -2.601 -5.918 1.00 95.12 113 VAL A C 1
ATOM 878 O O . VAL A 1 113 ? -4.016 -3.362 -5.738 1.00 95.12 113 VAL A O 1
ATOM 881 N N . SER A 1 114 ? -1.908 -3.004 -6.443 1.00 94.69 114 SER A N 1
ATOM 882 C CA . SER A 1 114 ? -1.712 -4.362 -6.963 1.00 94.69 114 SER A CA 1
ATOM 883 C C . SER A 1 114 ? -1.741 -5.443 -5.881 1.00 94.69 114 SER A C 1
ATOM 885 O O . SER A 1 114 ? -2.153 -6.563 -6.163 1.00 94.69 114 SER A O 1
ATOM 887 N N . VAL A 1 115 ? -1.359 -5.114 -4.643 1.00 95.94 115 VAL A N 1
ATOM 888 C CA . VAL A 1 115 ? -1.339 -6.072 -3.523 1.00 95.94 115 VAL A CA 1
ATOM 889 C C . VAL A 1 115 ? -2.648 -6.134 -2.734 1.00 95.94 115 VAL A C 1
ATOM 891 O O . VAL A 1 115 ? -2.806 -7.002 -1.883 1.00 95.94 115 VAL A O 1
ATOM 894 N N . CYS A 1 116 ? -3.589 -5.209 -2.952 1.00 95.06 116 CYS A N 1
ATOM 895 C CA . CYS A 1 116 ? -4.798 -5.150 -2.135 1.00 95.06 116 CYS A CA 1
ATOM 896 C C . CYS A 1 116 ? -5.771 -6.289 -2.503 1.00 95.06 116 CYS A C 1
ATOM 898 O O . CYS A 1 116 ? -6.383 -6.227 -3.573 1.00 95.06 116 CYS A O 1
ATOM 900 N N . PRO A 1 117 ? -6.024 -7.273 -1.613 1.00 91.75 117 PRO A N 1
ATOM 901 C CA . PRO A 1 117 ? -6.907 -8.401 -1.931 1.00 91.75 117 PRO A CA 1
ATOM 902 C C . PRO A 1 117 ? -8.363 -7.959 -2.121 1.00 91.75 117 PRO A C 1
ATOM 904 O O . PRO A 1 117 ? -9.097 -8.531 -2.919 1.00 91.75 117 PRO A O 1
ATOM 907 N N . GLN A 1 118 ? -8.765 -6.894 -1.424 1.00 92.81 118 GLN A N 1
ATOM 908 C CA . GLN A 1 118 ? -10.115 -6.329 -1.484 1.00 92.81 118 GLN A CA 1
ATOM 909 C C . GLN A 1 118 ? -10.287 -5.289 -2.594 1.00 92.81 118 GLN A C 1
ATOM 911 O O . GLN A 1 118 ? -11.370 -4.733 -2.745 1.00 92.81 118 GLN A O 1
ATOM 916 N N . LYS A 1 119 ? -9.220 -4.973 -3.346 1.00 92.88 119 LYS A N 1
ATOM 917 C CA . LYS A 1 119 ? -9.223 -3.914 -4.372 1.00 92.88 119 LYS A CA 1
ATOM 918 C C . LYS A 1 119 ? -9.759 -2.568 -3.847 1.00 92.88 119 LYS A C 1
ATOM 920 O O . LYS A 1 119 ? -10.310 -1.769 -4.597 1.00 92.88 119 LYS A O 1
ATOM 925 N N . ALA A 1 120 ? -9.556 -2.304 -2.556 1.00 91.00 120 ALA A N 1
ATOM 926 C CA . ALA A 1 120 ? -10.055 -1.124 -1.855 1.00 91.00 120 ALA A CA 1
ATOM 927 C C . ALA A 1 120 ? -9.155 0.115 -2.028 1.00 91.00 120 ALA A C 1
ATOM 929 O O . ALA A 1 120 ? -9.357 1.118 -1.354 1.00 91.00 120 ALA A O 1
ATOM 930 N N . ILE A 1 121 ? -8.130 0.072 -2.885 1.00 91.81 121 ILE A N 1
ATOM 931 C CA . ILE A 1 121 ? -7.178 1.176 -3.080 1.00 91.81 121 ILE A CA 1
ATOM 932 C C . ILE A 1 121 ? -7.247 1.637 -4.533 1.00 91.81 121 ILE A C 1
ATOM 934 O O . ILE A 1 121 ? -7.174 0.818 -5.446 1.00 91.81 121 ILE A O 1
ATOM 938 N N . LYS A 1 122 ? -7.354 2.949 -4.750 1.00 89.44 122 LYS A N 1
ATOM 939 C CA . LYS A 1 122 ? -7.292 3.578 -6.076 1.00 89.44 122 LYS A CA 1
ATOM 940 C C . LYS A 1 122 ? -6.232 4.665 -6.099 1.00 89.44 122 LYS A C 1
ATOM 942 O O . LYS A 1 122 ? -5.914 5.244 -5.068 1.00 89.44 122 LYS A O 1
ATOM 947 N N . LEU A 1 123 ? -5.700 4.951 -7.281 1.00 85.88 123 LEU A N 1
ATOM 948 C CA . LEU A 1 123 ? -4.871 6.130 -7.499 1.00 85.88 123 LEU A CA 1
ATOM 949 C C . LEU A 1 123 ? -5.758 7.272 -7.990 1.00 85.88 123 LEU A C 1
ATOM 951 O O . LEU A 1 123 ? -6.430 7.137 -9.010 1.00 85.88 123 LEU A O 1
ATOM 955 N N . VAL A 1 124 ? -5.754 8.386 -7.267 1.00 80.25 124 VAL A N 1
ATOM 956 C CA . VAL A 1 124 ? -6.423 9.634 -7.642 1.00 80.25 124 VAL A CA 1
ATOM 957 C C . VAL A 1 124 ? -5.355 10.715 -7.649 1.00 80.25 124 VAL A C 1
ATOM 959 O O . VAL A 1 124 ? -4.709 10.920 -6.625 1.00 80.25 124 VAL A O 1
ATOM 962 N N . ASN A 1 125 ? -5.138 11.372 -8.791 1.00 75.19 125 ASN A N 1
ATOM 963 C CA . ASN A 1 125 ? -4.065 12.362 -8.965 1.00 75.19 125 ASN A CA 1
ATOM 964 C C . ASN A 1 125 ? -2.710 11.834 -8.460 1.00 75.19 125 ASN A C 1
ATOM 966 O O . ASN A 1 125 ? -2.084 12.435 -7.592 1.00 75.19 125 ASN A O 1
ATOM 970 N N . GLU A 1 126 ? -2.324 10.637 -8.919 1.00 78.12 126 GLU A N 1
ATOM 971 C CA . GLU A 1 126 ? -1.049 9.993 -8.549 1.00 78.12 126 GLU A CA 1
ATOM 972 C C . GLU A 1 126 ? -0.889 9.728 -7.039 1.00 78.12 126 GLU A C 1
ATOM 974 O O . GLU A 1 126 ? 0.198 9.448 -6.544 1.00 78.12 126 GLU A O 1
ATOM 979 N N . THR A 1 127 ? -1.993 9.746 -6.290 1.00 82.75 127 THR A N 1
ATOM 980 C CA . THR A 1 127 ? -2.006 9.508 -4.847 1.00 82.75 127 THR A CA 1
ATOM 981 C C . THR A 1 127 ? -2.888 8.324 -4.524 1.00 82.75 127 THR A C 1
ATOM 983 O O . THR A 1 127 ? -4.015 8.221 -5.008 1.00 82.75 127 THR A O 1
ATOM 986 N N . ALA A 1 128 ? -2.387 7.411 -3.695 1.00 88.38 128 ALA A N 1
ATOM 987 C CA . ALA A 1 128 ? -3.182 6.288 -3.225 1.00 88.38 128 ALA A CA 1
ATOM 988 C C . ALA A 1 128 ? -4.289 6.777 -2.276 1.00 88.38 128 ALA A C 1
ATOM 990 O O . ALA A 1 128 ? -4.014 7.421 -1.268 1.00 88.38 128 ALA A O 1
ATOM 991 N N . VAL A 1 129 ? -5.534 6.436 -2.594 1.00 85.81 129 VAL A N 1
ATOM 992 C CA . VAL A 1 129 ? -6.732 6.706 -1.799 1.00 85.81 129 VAL A CA 1
ATOM 993 C C . VAL A 1 129 ? -7.371 5.373 -1.439 1.00 85.81 129 VAL A C 1
ATOM 995 O O . VAL A 1 129 ? -7.604 4.527 -2.306 1.00 85.81 129 VAL A O 1
ATOM 998 N N . ILE A 1 130 ? -7.640 5.182 -0.150 1.00 87.06 130 ILE A N 1
ATOM 999 C CA . ILE A 1 130 ? -8.219 3.946 0.376 1.00 87.06 130 ILE A CA 1
ATOM 1000 C C . ILE A 1 130 ? -9.723 4.142 0.519 1.00 87.06 130 ILE A C 1
ATOM 1002 O O . ILE A 1 130 ? -10.186 4.935 1.337 1.00 87.06 130 ILE A O 1
ATOM 1006 N N . GLN A 1 131 ? -10.463 3.402 -0.295 1.00 84.81 131 GLN A N 1
ATOM 1007 C CA . GLN A 1 131 ? -11.916 3.357 -0.341 1.00 84.81 131 GLN A CA 1
ATOM 1008 C C . GLN A 1 131 ? -12.472 2.335 0.655 1.00 84.81 131 GLN A C 1
ATOM 1010 O O . GLN A 1 131 ? -11.744 1.667 1.396 1.00 84.81 131 GLN A O 1
ATOM 1015 N N . ASP A 1 132 ? -13.795 2.240 0.686 1.00 82.50 132 ASP A N 1
ATOM 1016 C CA . ASP A 1 132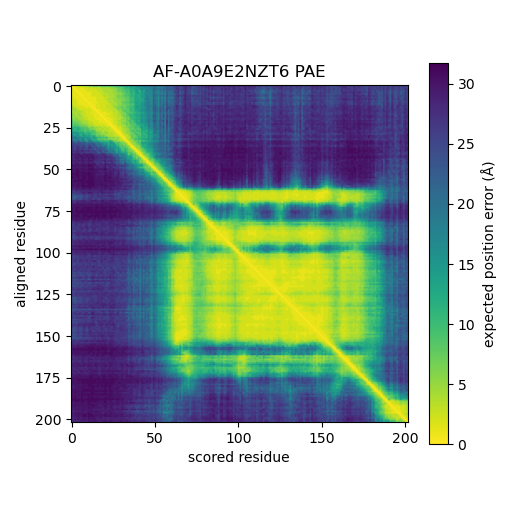 ? -14.499 1.263 1.504 1.00 82.50 132 ASP A CA 1
ATOM 1017 C C . ASP A 1 132 ? -14.184 -0.175 1.087 1.00 82.50 132 ASP A C 1
ATOM 1019 O O . ASP A 1 132 ? -13.762 -0.447 -0.036 1.00 82.50 132 ASP A O 1
ATOM 1023 N N . GLY A 1 133 ? -14.337 -1.101 2.036 1.00 83.38 133 GLY A N 1
ATOM 1024 C CA . GLY A 1 133 ? -13.930 -2.499 1.865 1.00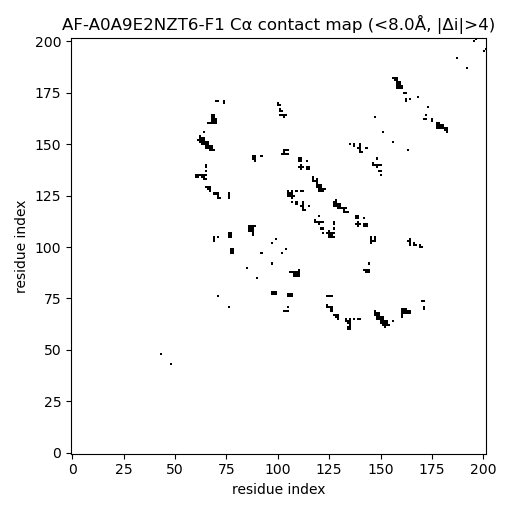 83.38 133 GLY A CA 1
ATOM 1025 C C . GLY A 1 133 ? -12.496 -2.800 2.311 1.00 83.38 133 GLY A C 1
ATOM 1026 O O . GLY A 1 133 ? -12.032 -3.928 2.174 1.00 83.38 133 GLY A O 1
ATOM 1027 N N . CYS A 1 134 ? -11.774 -1.831 2.884 1.00 88.00 134 CYS A N 1
ATOM 1028 C CA . CYS A 1 134 ? -10.511 -2.122 3.557 1.00 88.00 134 CYS A CA 1
ATOM 1029 C C . CYS A 1 134 ? -10.756 -2.980 4.811 1.00 88.00 134 CYS A C 1
ATOM 1031 O O . CYS A 1 134 ? -11.425 -2.536 5.737 1.00 88.00 134 CYS A O 1
ATOM 1033 N N . ILE A 1 135 ? -10.163 -4.175 4.844 1.00 87.31 135 ILE A N 1
ATOM 1034 C CA . ILE A 1 135 ? -10.235 -5.125 5.973 1.00 87.31 135 ILE A CA 1
ATOM 1035 C C . ILE A 1 135 ? -9.068 -4.987 6.968 1.00 87.31 135 ILE A C 1
ATOM 1037 O O . ILE A 1 135 ? -8.849 -5.861 7.799 1.00 87.31 135 ILE A O 1
ATOM 1041 N N . GLY A 1 136 ? -8.229 -3.957 6.820 1.00 89.25 136 GLY A N 1
ATOM 1042 C CA . GLY A 1 136 ? -7.097 -3.738 7.725 1.00 89.25 136 GLY A CA 1
ATOM 1043 C C . GLY A 1 136 ? -5.976 -4.788 7.654 1.00 89.25 136 GLY A C 1
ATOM 1044 O O . GLY A 1 136 ? -5.204 -4.898 8.595 1.00 89.25 136 GLY A O 1
ATOM 1045 N N . CYS A 1 137 ? -5.848 -5.541 6.552 1.00 92.31 137 CYS A N 1
ATOM 1046 C CA . CYS A 1 137 ? -4.876 -6.646 6.429 1.00 92.31 137 CYS A CA 1
ATOM 1047 C C . CYS A 1 137 ? -3.388 -6.244 6.447 1.00 92.31 137 CYS A C 1
ATOM 1049 O O . CYS A 1 137 ? -2.535 -7.112 6.563 1.00 92.31 137 CYS A O 1
ATOM 1051 N N . GLY A 1 138 ? -3.052 -4.963 6.269 1.00 91.00 138 GLY A N 1
ATOM 1052 C CA . GLY A 1 138 ? -1.664 -4.485 6.348 1.00 91.00 138 GLY A CA 1
ATOM 1053 C C . GLY A 1 138 ? -0.784 -4.714 5.113 1.00 91.00 138 GLY A C 1
ATOM 1054 O O . GLY A 1 138 ? 0.228 -4.039 4.993 1.00 91.00 138 GLY A O 1
ATOM 1055 N N . ALA A 1 139 ? -1.188 -5.521 4.126 1.00 94.69 139 ALA A N 1
ATOM 1056 C CA . ALA A 1 139 ? -0.347 -5.819 2.952 1.00 94.69 139 ALA A CA 1
ATOM 1057 C C . ALA A 1 139 ? 0.166 -4.569 2.200 1.00 94.69 139 ALA A C 1
ATOM 1059 O O . ALA A 1 139 ? 1.288 -4.528 1.701 1.00 94.69 139 ALA A O 1
ATOM 1060 N N . CYS A 1 140 ? -0.648 -3.512 2.133 1.00 95.12 140 CYS A N 1
ATOM 1061 C CA . CYS A 1 140 ? -0.252 -2.240 1.524 1.00 95.12 140 CYS A CA 1
ATOM 1062 C C . CYS A 1 140 ? 0.749 -1.429 2.368 1.00 95.12 140 CYS A C 1
ATOM 1064 O O . CYS A 1 140 ? 1.506 -0.644 1.798 1.00 95.12 140 CYS A O 1
ATOM 1066 N N . VAL A 1 141 ? 0.757 -1.611 3.693 1.00 94.81 141 VAL A N 1
ATOM 1067 C CA . VAL A 1 141 ? 1.690 -0.961 4.624 1.00 94.81 141 VAL A CA 1
ATOM 1068 C C . VAL A 1 141 ? 3.096 -1.492 4.390 1.00 94.81 141 VAL A C 1
ATOM 1070 O O . VAL A 1 141 ? 4.000 -0.700 4.127 1.00 94.81 141 VAL A O 1
ATOM 1073 N N . ASP A 1 142 ? 3.251 -2.815 4.382 1.00 94.00 142 ASP A N 1
ATOM 1074 C CA . ASP A 1 142 ? 4.550 -3.476 4.213 1.00 94.00 142 ASP A CA 1
ATOM 1075 C C . ASP A 1 142 ? 5.175 -3.174 2.850 1.00 94.00 142 ASP A C 1
ATOM 1077 O O . ASP A 1 142 ? 6.386 -3.011 2.712 1.00 94.00 142 ASP A O 1
ATOM 1081 N N . LEU A 1 143 ? 4.330 -3.047 1.827 1.00 94.19 143 LEU A N 1
ATOM 1082 C CA . LEU A 1 143 ? 4.783 -2.835 0.461 1.00 94.19 143 LEU A CA 1
ATOM 1083 C C . LEU A 1 143 ? 5.207 -1.398 0.159 1.00 94.19 143 LEU A C 1
ATOM 1085 O O . LEU A 1 143 ? 5.833 -1.154 -0.873 1.00 94.19 143 LEU A O 1
ATOM 1089 N N . CYS A 1 144 ? 4.808 -0.429 0.983 1.00 93.94 144 CYS A N 1
ATOM 1090 C CA . CYS A 1 144 ? 5.040 0.979 0.703 1.00 93.94 144 CYS A CA 1
ATOM 1091 C C . CYS A 1 144 ? 6.493 1.361 1.042 1.00 93.94 144 CYS A C 1
ATOM 1093 O O . CYS A 1 144 ? 6.808 1.530 2.222 1.00 93.94 144 CYS A O 1
ATOM 1095 N N . PRO A 1 145 ? 7.378 1.614 0.054 1.00 91.75 145 PRO A N 1
ATOM 1096 C CA . PRO A 1 145 ? 8.781 1.935 0.342 1.00 91.75 145 PRO A CA 1
ATOM 1097 C C . PRO A 1 145 ? 8.941 3.270 1.084 1.00 91.75 145 PRO A C 1
ATOM 1099 O O . PRO A 1 145 ? 9.881 3.460 1.849 1.00 91.75 145 PRO A O 1
ATOM 1102 N N . LYS A 1 146 ? 7.983 4.186 0.898 1.00 89.06 146 LYS A N 1
ATOM 1103 C CA . LYS A 1 146 ? 7.933 5.493 1.564 1.00 89.06 146 LYS A CA 1
ATOM 1104 C C . LYS A 1 146 ? 7.339 5.435 2.978 1.00 89.06 146 LYS A C 1
ATOM 1106 O O . LYS A 1 146 ? 7.390 6.437 3.681 1.00 89.06 146 LYS A O 1
ATOM 1111 N N . LYS A 1 147 ? 6.777 4.291 3.401 1.00 90.75 147 LYS A N 1
ATOM 1112 C CA . LYS A 1 147 ? 6.167 4.078 4.730 1.00 90.75 147 LYS A CA 1
ATOM 1113 C C . LYS A 1 147 ? 5.097 5.118 5.108 1.00 90.75 147 LYS A C 1
ATOM 1115 O O . LYS A 1 147 ? 4.977 5.523 6.261 1.00 90.75 147 LYS A O 1
ATOM 1120 N N . ILE A 1 148 ? 4.308 5.550 4.124 1.00 88.69 148 ILE A N 1
ATOM 1121 C CA . ILE A 1 148 ? 3.261 6.579 4.287 1.00 88.69 148 ILE A CA 1
ATOM 1122 C C . ILE A 1 148 ? 1.863 5.996 4.512 1.00 88.69 148 ILE A C 1
ATOM 1124 O O . ILE A 1 148 ? 0.907 6.748 4.670 1.00 88.69 148 ILE A O 1
ATOM 1128 N N . ILE A 1 149 ? 1.718 4.671 4.500 1.00 91.25 149 ILE A N 1
ATOM 1129 C CA . ILE A 1 149 ? 0.445 3.993 4.755 1.00 91.25 149 ILE A CA 1
ATOM 1130 C C . ILE A 1 149 ? 0.482 3.449 6.181 1.00 91.25 149 ILE A C 1
ATOM 1132 O O . ILE A 1 149 ? 1.460 2.807 6.559 1.00 91.25 149 ILE A O 1
ATOM 1136 N N . LYS A 1 150 ? -0.562 3.701 6.974 1.00 90.25 150 LYS A N 1
ATOM 1137 C CA . LYS A 1 150 ? -0.685 3.196 8.351 1.00 90.25 150 LYS A CA 1
ATOM 1138 C C . LYS A 1 150 ? -2.018 2.497 8.560 1.00 90.25 150 LYS A C 1
ATOM 1140 O O . LYS A 1 150 ? -2.998 2.857 7.919 1.00 90.25 150 LYS A O 1
ATOM 1145 N N . LEU A 1 151 ? -2.055 1.530 9.472 1.00 89.06 151 LEU A N 1
ATOM 1146 C CA . LEU A 1 151 ? -3.302 0.983 10.005 1.00 89.06 151 LEU A CA 1
ATOM 1147 C C . LEU A 1 151 ? -3.745 1.837 11.192 1.00 89.06 151 LEU A C 1
ATOM 1149 O O . LEU A 1 151 ? -2.953 2.094 12.094 1.00 89.06 151 LEU A O 1
ATOM 1153 N N . VAL A 1 152 ? -5.003 2.261 11.184 1.00 84.44 152 VAL A N 1
ATOM 1154 C CA . VAL A 1 152 ? -5.624 3.052 12.252 1.00 84.44 152 VAL A CA 1
ATOM 1155 C C . VAL A 1 152 ? -6.976 2.457 12.628 1.00 84.44 152 VAL A C 1
ATOM 1157 O O . VAL A 1 152 ? -7.613 1.845 11.764 1.00 84.44 152 VAL A O 1
ATOM 1160 N N . PRO A 1 153 ? -7.452 2.651 13.865 1.00 83.25 153 PRO A N 1
ATOM 1161 C CA . PRO A 1 153 ? -8.779 2.203 14.236 1.00 83.25 153 PRO A CA 1
ATOM 1162 C C . PRO A 1 153 ? -9.883 2.913 13.424 1.00 83.25 153 PRO A C 1
ATOM 1164 O O . PRO A 1 153 ? -9.892 4.131 13.345 1.00 83.25 153 PRO A O 1
ATOM 1167 N N . VAL A 1 154 ? -10.856 2.189 12.865 1.00 78.38 154 VAL A N 1
ATOM 1168 C CA . VAL A 1 154 ? -12.078 2.621 12.168 1.00 78.38 154 VAL A CA 1
ATOM 1169 C C . VAL A 1 154 ? -12.843 3.644 13.002 1.00 78.38 154 VAL A C 1
ATOM 1171 O O . VAL A 1 154 ? -13.329 4.627 12.452 1.00 78.38 154 VAL A O 1
ATOM 1174 N N . ALA A 1 155 ? -12.899 3.453 14.324 1.00 69.44 155 ALA A N 1
ATOM 1175 C CA . ALA A 1 155 ? -13.504 4.406 15.253 1.00 69.44 155 ALA A CA 1
ATOM 1176 C C . ALA A 1 155 ? -12.773 5.764 15.289 1.00 69.44 155 ALA A C 1
ATOM 1178 O O . ALA A 1 155 ? -13.396 6.789 15.549 1.00 69.44 155 ALA A O 1
ATOM 1179 N N . GLU A 1 156 ? -11.472 5.775 14.995 1.00 63.09 156 GLU A N 1
ATOM 1180 C CA . GLU A 1 156 ? -10.619 6.966 14.941 1.00 63.09 156 GLU A CA 1
ATOM 1181 C C . GLU A 1 156 ? -10.511 7.556 13.531 1.00 63.09 156 GLU A C 1
ATOM 1183 O O . GLU A 1 156 ? -9.908 8.616 13.359 1.00 63.09 156 GLU A O 1
ATOM 1188 N N . VAL A 1 157 ? -11.112 6.928 12.510 1.00 59.62 157 VAL A N 1
ATOM 1189 C CA . VAL A 1 157 ? -11.109 7.474 11.146 1.00 59.62 157 VAL A CA 1
ATOM 1190 C C . VAL A 1 157 ? -12.146 8.591 11.036 1.00 59.62 157 VAL A C 1
ATOM 1192 O O . VAL A 1 157 ? -13.159 8.490 10.348 1.00 59.62 157 VAL A O 1
ATOM 1195 N N . VAL A 1 158 ? -11.897 9.685 11.751 1.00 52.69 158 VAL A N 1
ATOM 1196 C CA . VAL A 1 158 ? -12.716 10.890 11.735 1.00 52.69 158 VAL A CA 1
ATOM 1197 C C . VAL A 1 158 ? -11.984 11.982 10.944 1.00 52.69 158 VAL A C 1
ATOM 1199 O O . VAL A 1 158 ? -11.059 12.631 11.418 1.00 52.69 158 VAL A O 1
ATOM 1202 N N . ARG A 1 159 ? -12.477 12.196 9.718 1.00 50.44 159 ARG A N 1
ATOM 1203 C CA . ARG A 1 159 ? -12.588 13.467 8.972 1.00 50.44 159 ARG A CA 1
ATOM 1204 C C . ARG A 1 159 ? -11.365 14.251 8.481 1.00 50.44 159 ARG A C 1
ATOM 1206 O O . ARG A 1 159 ? -11.602 15.200 7.744 1.00 50.44 159 ARG A O 1
ATOM 1213 N N . ILE A 1 160 ? -10.112 13.913 8.761 1.00 52.22 160 ILE A N 1
ATOM 1214 C CA . ILE A 1 160 ? -8.980 14.527 8.036 1.00 52.22 160 ILE A CA 1
ATOM 1215 C C . ILE A 1 160 ? -7.865 13.494 7.942 1.00 52.22 160 ILE A C 1
ATOM 1217 O O . ILE A 1 160 ? -7.362 13.061 8.971 1.00 52.22 160 ILE A O 1
ATOM 1221 N N . ILE A 1 161 ? -7.462 13.096 6.735 1.00 57.22 161 ILE A N 1
ATOM 1222 C CA . ILE A 1 161 ? -6.225 12.330 6.551 1.00 57.22 161 ILE A CA 1
ATOM 1223 C C . ILE A 1 161 ? -5.088 13.356 6.387 1.00 57.22 161 ILE A C 1
ATOM 1225 O O . ILE A 1 161 ? -5.015 14.001 5.337 1.00 57.22 161 ILE A O 1
ATOM 1229 N N . PRO A 1 162 ? -4.241 13.594 7.410 1.00 65.50 162 PRO A N 1
ATOM 1230 C CA . PRO A 1 162 ? -3.238 14.648 7.351 1.00 65.50 162 PRO A CA 1
ATOM 1231 C C . PRO A 1 162 ? -2.029 14.239 6.505 1.00 65.50 162 PRO A C 1
ATOM 1233 O O . PRO A 1 162 ? -1.757 13.060 6.264 1.00 65.50 162 PRO A O 1
ATOM 1236 N N . CYS A 1 163 ? -1.254 15.248 6.106 1.00 74.94 163 CYS A N 1
ATOM 1237 C CA . CYS A 1 163 ? 0.127 15.049 5.690 1.00 74.94 163 CYS A CA 1
ATOM 1238 C C . CYS A 1 163 ? 0.913 14.437 6.861 1.00 74.94 163 CYS A C 1
ATOM 1240 O O . CYS A 1 163 ? 0.961 15.022 7.941 1.00 74.94 163 CYS A O 1
ATOM 1242 N N . GLY A 1 164 ? 1.508 13.261 6.655 1.00 76.81 164 GLY A N 1
ATOM 1243 C CA . GLY A 1 164 ? 2.339 12.583 7.651 1.00 76.81 164 GLY A CA 1
ATOM 1244 C C . GLY A 1 164 ? 3.810 12.983 7.609 1.00 76.81 164 GLY A C 1
ATOM 1245 O O . GLY A 1 164 ? 4.620 12.269 8.197 1.00 76.81 164 GLY A O 1
ATOM 1246 N N . ASN A 1 165 ? 4.157 14.053 6.882 1.00 78.06 165 ASN A N 1
ATOM 1247 C CA . ASN A 1 165 ? 5.536 14.505 6.762 1.00 78.06 165 ASN A CA 1
ATOM 1248 C C . ASN A 1 165 ? 6.051 15.033 8.105 1.00 78.06 165 ASN A C 1
ATOM 1250 O O . ASN A 1 165 ? 5.493 15.985 8.650 1.00 78.06 165 ASN A O 1
ATOM 1254 N N . THR A 1 166 ? 7.127 14.442 8.612 1.00 75.50 166 THR A N 1
ATOM 1255 C CA . THR A 1 166 ? 7.815 14.884 9.834 1.00 75.50 166 THR A CA 1
ATOM 1256 C C . THR A 1 166 ? 9.166 15.534 9.543 1.00 75.50 166 THR A C 1
ATOM 1258 O O . THR A 1 166 ? 9.878 15.889 10.478 1.00 75.50 166 THR A O 1
ATOM 1261 N N . VAL A 1 167 ? 9.550 15.658 8.267 1.00 70.81 167 VAL A N 1
ATOM 1262 C CA . VAL A 1 167 ? 10.868 16.147 7.847 1.00 70.81 167 VAL A CA 1
ATOM 1263 C C . VAL A 1 167 ? 10.714 17.408 7.005 1.00 70.81 167 VAL A C 1
ATOM 1265 O O . VAL A 1 167 ? 10.282 17.338 5.856 1.00 70.81 167 VAL A O 1
ATOM 1268 N N . GLY A 1 168 ? 11.097 18.549 7.579 1.00 71.06 168 GLY A N 1
ATOM 1269 C CA . GLY A 1 168 ? 11.095 19.845 6.899 1.00 71.06 168 GLY A CA 1
ATOM 1270 C C . GLY A 1 168 ? 9.700 20.390 6.574 1.00 71.06 168 GLY A C 1
ATOM 1271 O O . GLY A 1 168 ? 8.695 19.675 6.555 1.00 71.06 168 GLY A O 1
ATOM 1272 N N . GLU A 1 169 ? 9.640 21.691 6.313 1.00 70.19 169 GLU A N 1
ATOM 1273 C CA . GLU A 1 169 ? 8.461 22.307 5.711 1.00 70.19 169 GLU A CA 1
ATOM 1274 C C . GLU A 1 169 ? 8.478 22.053 4.204 1.00 70.19 169 GLU A C 1
ATOM 1276 O O . GLU A 1 169 ? 9.513 22.161 3.552 1.00 70.19 169 GLU A O 1
ATOM 1281 N N . THR A 1 170 ? 7.327 21.694 3.646 1.00 72.00 170 THR A N 1
ATOM 1282 C CA . THR A 1 170 ? 7.163 21.457 2.211 1.00 72.00 170 THR A CA 1
ATOM 1283 C C . THR A 1 170 ? 5.952 22.231 1.716 1.00 72.00 170 THR A C 1
ATOM 1285 O O . THR A 1 170 ? 5.091 22.641 2.496 1.00 72.00 170 THR A O 1
ATOM 1288 N N . ALA A 1 171 ? 5.819 22.400 0.401 1.00 67.50 171 ALA A N 1
ATOM 1289 C CA . ALA A 1 171 ? 4.680 23.121 -0.167 1.00 67.50 171 ALA A CA 1
ATOM 1290 C C . ALA A 1 171 ? 3.306 22.542 0.258 1.00 67.50 171 ALA A C 1
ATOM 1292 O O . ALA A 1 171 ? 2.300 23.251 0.245 1.00 67.50 171 ALA A O 1
ATOM 1293 N N . CYS A 1 172 ? 3.247 21.271 0.685 1.00 67.69 172 CYS A N 1
ATOM 1294 C CA . CYS A 1 172 ? 2.029 20.627 1.176 1.00 67.69 172 CYS A CA 1
ATOM 1295 C C . CYS A 1 172 ? 1.852 20.649 2.709 1.00 67.69 172 CYS A C 1
ATOM 1297 O O . CYS A 1 172 ? 0.727 20.435 3.163 1.00 67.69 172 CYS A O 1
ATOM 1299 N N . THR A 1 173 ? 2.876 20.957 3.523 1.00 63.59 173 THR A N 1
ATOM 1300 C CA . THR A 1 173 ? 2.702 21.106 4.990 1.00 63.59 173 THR A CA 1
ATOM 1301 C C . THR A 1 173 ? 1.887 22.350 5.350 1.00 63.59 173 THR A C 1
ATOM 1303 O O . THR A 1 173 ? 1.171 22.338 6.352 1.00 63.59 173 THR A O 1
ATOM 1306 N N . GLY A 1 174 ? 1.918 23.388 4.505 1.00 57.50 174 GLY A N 1
ATOM 1307 C CA . GLY A 1 174 ? 1.045 24.564 4.614 1.00 57.50 174 GLY A CA 1
ATOM 1308 C C . GLY A 1 174 ? -0.415 24.299 4.216 1.00 57.50 174 GLY A C 1
ATOM 1309 O O . GLY A 1 174 ? -1.313 25.039 4.613 1.00 57.50 174 GLY A O 1
ATOM 1310 N N . TYR A 1 175 ? -0.688 23.212 3.484 1.00 53.69 175 TYR A N 1
ATOM 1311 C CA . TYR A 1 175 ? -2.026 22.837 3.017 1.00 53.69 175 TYR A CA 1
ATOM 1312 C C . TYR A 1 175 ? -2.743 21.953 4.051 1.00 53.69 175 TYR A C 1
ATOM 1314 O O . TYR A 1 175 ? -3.125 20.813 3.783 1.00 53.69 175 TYR A O 1
ATOM 1322 N N . LYS A 1 176 ? -2.956 22.482 5.263 1.00 51.03 176 LYS A N 1
ATOM 1323 C CA . LYS A 1 176 ? -3.825 21.873 6.290 1.00 51.03 176 LYS A CA 1
ATOM 1324 C C . LYS A 1 176 ? -5.313 22.035 5.941 1.00 51.03 176 LYS A C 1
ATOM 1326 O O . LYS A 1 176 ? -6.105 22.420 6.793 1.00 51.03 176 LYS A O 1
ATOM 1331 N N . SER A 1 177 ? -5.714 21.805 4.687 1.00 45.41 177 SER A N 1
ATOM 1332 C CA . SER A 1 177 ? -7.137 21.854 4.350 1.00 45.41 177 SER A CA 1
ATOM 1333 C C . SER A 1 177 ? -7.788 20.500 4.612 1.00 45.41 177 SER A C 1
ATOM 1335 O O . SER A 1 177 ? -7.486 19.470 4.008 1.00 45.41 177 SER A O 1
ATOM 1337 N N . GLU A 1 178 ? -8.662 20.546 5.603 1.00 43.72 178 GLU A N 1
ATOM 1338 C CA . GLU A 1 178 ? -9.585 19.525 6.047 1.00 43.72 178 GLU A CA 1
ATOM 1339 C C . GLU A 1 178 ? -10.480 19.084 4.877 1.00 43.72 178 GLU A C 1
ATOM 1341 O O . GLU A 1 178 ? -11.517 19.689 4.607 1.00 43.72 178 GLU A O 1
ATOM 1346 N N . ARG A 1 179 ? -10.140 18.002 4.169 1.00 43.06 179 ARG A N 1
ATOM 1347 C CA . ARG A 1 179 ? -11.203 17.240 3.507 1.00 43.06 179 ARG A CA 1
ATOM 1348 C C . ARG A 1 179 ? -11.860 16.373 4.564 1.00 43.06 179 ARG A C 1
ATOM 1350 O O . ARG A 1 179 ? -11.392 15.271 4.833 1.00 43.06 179 ARG A O 1
ATOM 1357 N N . LYS A 1 180 ? -12.961 16.888 5.124 1.00 39.38 180 LYS A N 1
ATOM 1358 C CA . LYS A 1 180 ? -14.002 16.087 5.779 1.00 39.38 180 LYS A CA 1
ATOM 1359 C C . LYS A 1 180 ? -14.586 15.123 4.747 1.00 39.38 180 LYS A C 1
ATOM 1361 O O . LYS A 1 180 ? -15.666 15.351 4.222 1.00 39.38 180 LYS A O 1
ATOM 1366 N N . GLU A 1 181 ? -13.851 14.071 4.413 1.00 42.12 181 GLU A N 1
ATOM 1367 C CA . GLU A 1 181 ? -14.439 12.902 3.775 1.00 42.12 181 GLU A CA 1
ATOM 1368 C C . GLU A 1 181 ? -15.232 12.198 4.878 1.00 42.12 181 GLU A C 1
ATOM 1370 O O . GLU A 1 181 ? -14.672 11.611 5.808 1.00 42.12 181 GLU A O 1
ATOM 1375 N N . GLU A 1 182 ? -16.553 12.376 4.862 1.00 39.22 182 GLU A N 1
ATOM 1376 C CA . GLU A 1 182 ? -17.442 11.560 5.677 1.00 39.22 182 GLU A CA 1
ATOM 1377 C C . GLU A 1 182 ? -17.354 10.136 5.146 1.00 39.22 182 GLU A C 1
ATOM 1379 O O . GLU A 1 182 ? -17.901 9.813 4.095 1.00 39.22 182 GLU A O 1
ATOM 1384 N N . ILE A 1 183 ? -16.626 9.283 5.863 1.00 42.19 183 ILE A N 1
ATOM 1385 C CA . ILE A 1 183 ? -16.691 7.847 5.626 1.00 42.19 183 ILE A CA 1
ATOM 1386 C C . ILE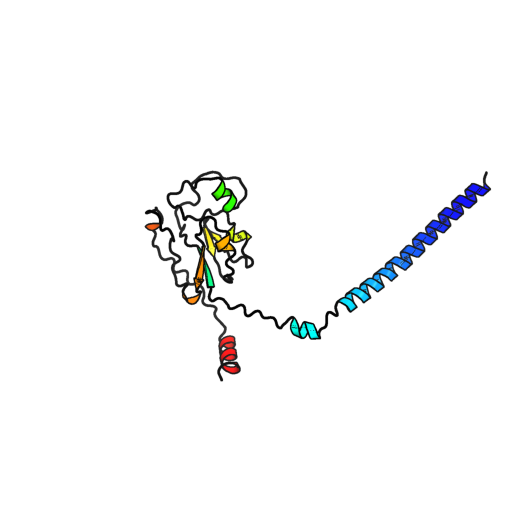 A 1 183 ? -18.124 7.435 5.960 1.00 42.19 183 ILE A C 1
ATOM 1388 O O . ILE A 1 183 ? -18.554 7.671 7.097 1.00 42.19 183 ILE A O 1
ATOM 1392 N N . PRO A 1 184 ? -18.884 6.859 5.012 1.00 38.47 184 PRO A N 1
ATOM 1393 C CA . PRO A 1 184 ? -20.241 6.433 5.288 1.00 38.47 184 PRO A CA 1
ATOM 1394 C C . PRO A 1 184 ? -20.193 5.400 6.414 1.00 38.47 184 PRO A C 1
ATOM 1396 O O . PRO A 1 184 ? -19.674 4.293 6.256 1.00 38.47 184 PRO A O 1
ATOM 1399 N N . GLN A 1 185 ? -20.716 5.772 7.585 1.00 46.50 185 GLN A N 1
ATOM 1400 C CA . GLN A 1 185 ? -20.971 4.812 8.648 1.00 46.50 185 GLN A CA 1
ATOM 1401 C C . GLN A 1 185 ? -21.890 3.749 8.050 1.00 46.50 185 GLN A C 1
ATOM 1403 O O . GLN A 1 185 ? -22.964 4.094 7.556 1.00 46.50 185 GLN A O 1
ATOM 1408 N N . LYS A 1 186 ? -21.460 2.476 8.045 1.00 46.84 186 LYS A N 1
ATOM 1409 C CA . LYS A 1 186 ? -22.284 1.345 7.590 1.00 46.84 186 LYS A CA 1
ATOM 1410 C C . LYS A 1 186 ? -23.691 1.518 8.163 1.00 46.84 186 LYS A C 1
ATOM 1412 O O . LYS A 1 186 ? -23.897 1.363 9.368 1.00 46.84 186 LYS A O 1
ATOM 1417 N N . GLN A 1 187 ? -24.653 1.839 7.303 1.00 42.94 187 GLN A N 1
ATOM 1418 C CA . GLN A 1 187 ? -26.058 1.934 7.666 1.00 42.94 187 GLN A CA 1
ATOM 1419 C C . GLN A 1 187 ? -26.559 0.500 7.836 1.00 42.94 187 GLN A C 1
ATOM 1421 O O . GLN A 1 187 ? -27.171 -0.084 6.946 1.00 42.94 187 GLN A O 1
ATOM 1426 N N . THR A 1 188 ? -26.208 -0.122 8.964 1.00 52.72 188 THR A N 1
ATOM 1427 C CA . THR A 1 188 ? -26.803 -1.398 9.356 1.00 52.72 188 THR A CA 1
ATOM 1428 C C . THR A 1 188 ? -28.304 -1.157 9.429 1.00 52.72 188 THR A C 1
ATOM 1430 O O . THR A 1 188 ? -28.774 -0.232 10.097 1.00 52.72 188 THR A O 1
ATOM 1433 N N . SER A 1 189 ? -29.055 -1.900 8.618 1.00 43.91 189 SER A N 1
ATOM 1434 C CA . SER A 1 189 ? -30.485 -1.672 8.466 1.00 43.91 189 SER A CA 1
ATOM 1435 C C . SER A 1 189 ? -31.170 -1.744 9.833 1.00 43.91 189 SER A C 1
ATOM 1437 O O . SER A 1 189 ? -30.747 -2.474 10.733 1.00 43.91 189 SER A O 1
ATOM 1439 N N . LYS A 1 190 ? -32.257 -0.984 10.005 1.00 52.59 190 LYS A N 1
ATOM 1440 C CA . LYS A 1 190 ? -33.070 -1.003 11.234 1.00 52.59 190 LYS A CA 1
ATOM 1441 C C . LYS A 1 190 ? -33.476 -2.441 11.600 1.00 52.59 190 LYS A C 1
ATOM 1443 O O . LYS A 1 190 ? -33.528 -2.775 12.777 1.00 52.59 190 LYS A O 1
ATOM 1448 N N . LEU A 1 191 ? -33.653 -3.296 10.587 1.00 55.50 191 LEU A N 1
ATOM 1449 C CA . LEU A 1 191 ? -33.897 -4.728 10.723 1.00 55.50 191 LEU A CA 1
ATOM 1450 C C . LEU A 1 191 ? -32.681 -5.485 11.288 1.00 55.50 191 LEU A C 1
ATOM 1452 O O . LEU A 1 191 ? -32.842 -6.227 12.246 1.00 55.50 191 LEU A O 1
ATOM 1456 N N . ALA A 1 192 ? -31.461 -5.230 10.799 1.00 52.72 192 ALA A N 1
ATOM 1457 C CA . ALA A 1 192 ? -30.239 -5.838 11.337 1.00 52.72 192 ALA A CA 1
ATOM 1458 C C . ALA A 1 192 ? -29.998 -5.468 12.813 1.00 52.72 192 ALA A C 1
ATOM 1460 O O . ALA A 1 192 ? -29.596 -6.315 13.608 1.00 52.72 192 ALA A O 1
ATOM 1461 N N . LYS A 1 193 ? -30.310 -4.226 13.210 1.00 53.44 193 LYS A N 1
ATOM 1462 C CA . LYS A 1 193 ? -30.173 -3.759 14.602 1.00 53.44 193 LYS A CA 1
ATOM 1463 C C . LYS A 1 193 ? -31.259 -4.317 15.530 1.00 53.44 193 LYS A C 1
ATOM 1465 O O . LYS A 1 193 ? -30.982 -4.604 16.693 1.00 53.44 193 LYS A O 1
ATOM 1470 N N . VAL A 1 194 ? -32.484 -4.483 15.025 1.00 57.47 194 VAL A N 1
ATOM 1471 C CA . VAL A 1 194 ? -33.590 -5.107 15.769 1.00 57.47 194 VAL A CA 1
ATOM 1472 C C . VAL A 1 194 ? -33.352 -6.609 15.930 1.00 57.47 194 VAL A C 1
ATOM 1474 O O . VAL A 1 194 ? -33.471 -7.098 17.046 1.00 57.47 194 VAL A O 1
ATOM 1477 N N . CYS A 1 195 ? -32.917 -7.320 14.884 1.00 49.50 195 CYS A N 1
ATOM 1478 C CA . CYS A 1 195 ? -32.548 -8.735 14.983 1.00 49.50 195 CYS A CA 1
ATOM 1479 C C . CYS A 1 195 ? -31.374 -8.947 15.953 1.00 49.50 195 CYS A C 1
ATOM 1481 O O . CYS A 1 195 ? -31.441 -9.829 16.800 1.00 49.50 195 CYS A O 1
ATOM 1483 N N . TYR A 1 196 ? -30.351 -8.086 15.915 1.00 47.72 196 TYR A N 1
ATOM 1484 C CA . TYR A 1 196 ? -29.238 -8.138 16.869 1.00 47.72 196 TYR A CA 1
ATOM 1485 C C . TYR A 1 196 ? -29.702 -7.977 18.328 1.00 47.72 196 TYR A C 1
ATOM 1487 O O . TYR A 1 196 ? -29.351 -8.783 19.185 1.00 47.72 196 TYR A O 1
ATOM 1495 N N . ASN A 1 197 ? -30.540 -6.979 18.619 1.00 51.31 197 ASN A N 1
ATOM 1496 C CA . ASN A 1 197 ? -31.027 -6.755 19.984 1.00 51.31 197 ASN A CA 1
ATOM 1497 C C . ASN A 1 197 ? -31.997 -7.843 20.466 1.00 51.31 197 ASN A C 1
ATOM 1499 O O . ASN A 1 197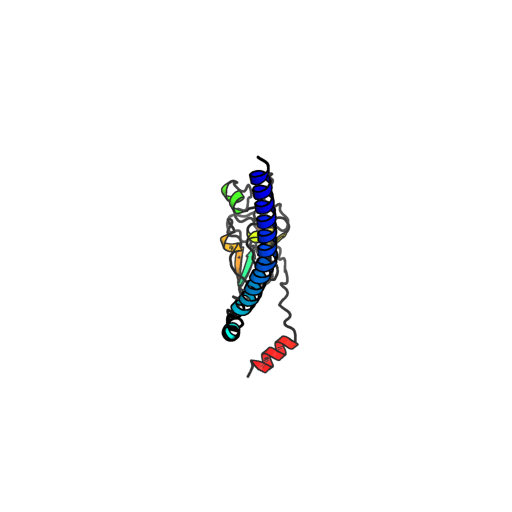 ? -32.065 -8.096 21.661 1.00 51.31 197 ASN A O 1
ATOM 1503 N N . MET A 1 198 ? -32.752 -8.469 19.562 1.00 46.06 198 MET A N 1
ATOM 1504 C CA . MET A 1 198 ? -33.779 -9.447 19.922 1.00 46.06 198 MET A CA 1
ATOM 1505 C C . MET A 1 198 ? -33.200 -10.848 20.177 1.00 46.06 198 MET A C 1
ATOM 1507 O O . MET A 1 198 ? -33.750 -11.578 20.993 1.00 46.06 198 MET A O 1
ATOM 1511 N N . PHE A 1 199 ? -32.083 -11.207 19.529 1.00 47.84 199 PHE A N 1
ATOM 1512 C CA . PHE A 1 199 ? -31.437 -12.517 19.705 1.00 47.84 199 PHE A CA 1
ATOM 1513 C C . PHE A 1 199 ? -30.207 -12.503 20.619 1.00 47.84 199 PHE A C 1
ATOM 1515 O O . PHE A 1 199 ? -29.846 -13.551 21.142 1.00 47.84 199 PHE A O 1
ATOM 1522 N N . TYR A 1 200 ? -29.569 -11.344 20.822 1.00 45.16 200 TYR A N 1
ATOM 1523 C CA . TYR A 1 200 ? -28.295 -11.258 21.552 1.00 45.16 200 TYR A CA 1
ATOM 1524 C C . TYR A 1 200 ? -28.251 -10.193 22.654 1.00 45.16 200 TYR A C 1
ATOM 1526 O O . TYR A 1 200 ? -27.201 -9.986 23.260 1.00 45.16 200 TYR A O 1
ATOM 1534 N N . LYS A 1 201 ? -29.366 -9.511 22.946 1.00 42.53 201 LYS A N 1
ATOM 1535 C CA . LYS A 1 201 ? -29.484 -8.648 24.129 1.00 42.53 201 LYS A CA 1
ATOM 1536 C C . LYS A 1 201 ? -30.621 -9.124 25.039 1.00 42.53 201 LYS A C 1
ATOM 1538 O O . LYS A 1 201 ? -31.602 -8.411 25.221 1.00 42.53 201 LYS A O 1
ATOM 1543 N N . ASN A 1 202 ? -30.445 -10.332 25.575 1.00 44.91 202 ASN A N 1
ATOM 1544 C CA . ASN A 1 202 ? -30.948 -10.812 26.867 1.00 44.91 202 ASN A CA 1
ATOM 1545 C C . ASN A 1 202 ? -29.970 -11.856 27.404 1.00 44.91 202 ASN A C 1
ATOM 1547 O O . ASN A 1 202 ? -29.721 -12.833 26.666 1.00 44.91 202 ASN A O 1
#

Sequence (202 aa):
MIVPIVLFIVFFLSAGIITVFLFSILIPAIRRINEETVNENFLLNKNEFKMAEDETVHLKDSGMRAVVLCNHGKIGGAGSIAYSGPKDCRIYFSQFETNSDCFQQCLGFGSCVSVCPQKAIKLVNETAVIQDGCIGCGACVDLCPKKIIKLVPVAEVVRIIPCGNTVGETACTGYKSERKEEIPQKQTSKLAKVCYNMFYKN

InterPro domains:
  IPR017896 4Fe-4S ferredoxin-type, iron-sulphur binding domain [PS51379] (96-124)
  IPR017896 4Fe-4S ferredoxin-type, iron-sulphur binding domain [PS51379] (125-154)
  IPR017900 4Fe-4S ferredoxin, iron-sulphur binding, conserved site [PS00198] (134-145)
  IPR057431 Light dependent period A-like, Fe-S cluster-binding domain [PF25160] (111-150)